Protein AF-0000000069709337 (afdb_homodimer)

Radius of gyration: 21.44 Å; Cα contacts (8 Å, |Δi|>4): 590; chains: 2; bounding box: 54×71×48 Å

Nearest PDB structures (foldseek):
  1z4e-assembly1_B  TM=7.978E-01  e=2.457E-10  Halalkalibacterium halodurans C-125
  1qsm-assembly1_D  TM=8.070E-01  e=4.004E-09  Saccharomyces cerevisiae
  3t90-assembly1_A-2  TM=7.247E-01  e=5.191E-09  Arabidopsis thaliana
  6tdf-assembly1_A  TM=7.220E-01  e=7.429E-08  Aspergillus fumigatus Af293
  2dxq-assembly1_B  TM=7.366E-01  e=1.517E-07  Agrobacterium fabrum str. C58

pLDDT: mean 94.47, std 10.55, range [27.14, 98.88]

Sequence (318 aa):
MTDVHVAAPSIEDVADITSLWVALVEDQREHGAHLLGEENRADGRAVIEQYVHADGLAIAREGEGKLVGFVMFHVERGLYEQDVRRGIVENVFVVPDRRGEGIGSRLLDFAESELADRNAAVVALSVLADNEAAREWYRERGYHPHRLTMERSIDETESMTDVHVAAPSIEDVADITSLWVALVEDQREHGAHLLGEENRADGRAVIEQYVHADGLAIAREGEGKLVGFVMFHVERGLYEQDVRRGIVENVFVVPDRRGEGIGSRLLDFAESELADRNAAVVALSVLADNEAAREWYRERGYHPHRLTMERSIDETES

Structure (mmCIF, N/CA/C/O backbone):
data_AF-0000000069709337-model_v1
#
loop_
_entity.id
_entity.type
_entity.pdbx_description
1 polymer 'Sporulation regulator-like protein'
#
loop_
_atom_site.group_PDB
_atom_site.id
_atom_site.type_symbol
_atom_site.label_atom_id
_atom_site.label_alt_id
_atom_site.label_comp_id
_atom_site.label_asym_id
_atom_site.label_entity_id
_atom_site.label_seq_id
_atom_site.pdbx_PDB_ins_code
_atom_site.Cartn_x
_atom_site.Cartn_y
_atom_site.Cartn_z
_atom_site.occupancy
_atom_site.B_iso_or_equiv
_atom_site.auth_seq_id
_atom_site.auth_comp_id
_atom_site.auth_asym_id
_atom_site.auth_atom_id
_atom_site.pdbx_PDB_model_num
ATOM 1 N N . MET A 1 1 ? -0.656 38.094 5.715 1 55.84 1 MET A N 1
ATOM 2 C CA . MET A 1 1 ? -0.727 36.625 5.797 1 55.84 1 MET A CA 1
ATOM 3 C C . MET A 1 1 ? -0.096 36.125 7.094 1 55.84 1 MET A C 1
ATOM 5 O O . MET A 1 1 ? 1.03 36.5 7.426 1 55.84 1 MET A O 1
ATOM 9 N N . THR A 1 2 ? -1.032 35.656 7.988 1 68.75 2 THR A N 1
ATOM 10 C CA . THR A 1 2 ? -0.503 35.312 9.305 1 68.75 2 THR A CA 1
ATOM 11 C C . THR A 1 2 ? 0.594 34.281 9.203 1 68.75 2 THR A C 1
ATOM 13 O O . THR A 1 2 ? 0.575 33.438 8.297 1 68.75 2 THR A O 1
ATOM 16 N N . ASP A 1 3 ? 1.551 34.469 9.938 1 87.75 3 ASP A N 1
ATOM 17 C CA . ASP A 1 3 ? 2.756 33.656 9.945 1 87.75 3 ASP A CA 1
ATOM 18 C C . ASP A 1 3 ? 2.439 32.219 10.367 1 87.75 3 ASP A C 1
ATOM 20 O O . ASP A 1 3 ? 1.749 31.984 11.359 1 87.75 3 ASP A O 1
ATOM 24 N N . VAL A 1 4 ? 2.512 31.25 9.516 1 94.75 4 VAL A N 1
ATOM 25 C CA . VAL A 1 4 ? 2.307 29.828 9.812 1 94.75 4 VAL A CA 1
ATOM 26 C C . VAL A 1 4 ? 3.641 29.172 10.164 1 94.75 4 VAL A C 1
ATOM 28 O O . VAL A 1 4 ? 4.633 29.359 9.461 1 94.75 4 VAL A O 1
ATOM 31 N N . HIS A 1 5 ? 3.689 28.484 11.336 1 95.62 5 HIS A N 1
ATOM 32 C CA . HIS A 1 5 ? 4.883 27.781 11.789 1 95.62 5 HIS A CA 1
ATOM 33 C C . HIS A 1 5 ? 4.668 26.281 11.797 1 95.62 5 HIS A C 1
ATOM 35 O O . HIS A 1 5 ? 3.596 25.797 12.18 1 95.62 5 HIS A O 1
ATOM 41 N N . VAL A 1 6 ? 5.695 25.516 11.398 1 97.81 6 VAL A N 1
ATOM 42 C CA . VAL A 1 6 ? 5.652 24.062 11.414 1 97.81 6 VAL A CA 1
ATOM 43 C C . VAL A 1 6 ? 6.527 23.531 12.547 1 97.81 6 VAL A C 1
ATOM 45 O O . VAL A 1 6 ? 7.672 23.953 12.703 1 97.81 6 VAL A O 1
ATOM 48 N N . ALA A 1 7 ? 5.961 22.625 13.328 1 97.5 7 ALA A N 1
ATOM 49 C CA . ALA A 1 7 ? 6.695 22.078 14.461 1 97.5 7 ALA A CA 1
ATOM 50 C C . ALA A 1 7 ? 6.105 20.734 14.891 1 97.5 7 ALA A C 1
ATOM 52 O O . ALA A 1 7 ? 5.043 20.328 14.414 1 97.5 7 ALA A O 1
ATOM 53 N N . ALA A 1 8 ? 6.828 20.062 15.773 1 97.94 8 ALA A N 1
ATOM 54 C CA . ALA A 1 8 ? 6.273 18.875 16.422 1 97.94 8 ALA A CA 1
ATOM 55 C C . ALA A 1 8 ? 5.082 19.234 17.297 1 97.94 8 ALA A C 1
ATOM 57 O O . ALA A 1 8 ? 5.082 20.281 17.969 1 97.94 8 ALA A O 1
ATOM 58 N N . PRO A 1 9 ? 4.113 18.375 17.312 1 97.88 9 PRO A N 1
ATOM 59 C CA . PRO A 1 9 ? 2.943 18.625 18.156 1 97.88 9 PRO A CA 1
ATOM 60 C C . PRO A 1 9 ? 3.178 18.266 19.625 1 97.88 9 PRO A C 1
ATOM 62 O O . PRO A 1 9 ? 4.184 17.625 19.953 1 97.88 9 PRO A O 1
ATOM 65 N N . SER A 1 10 ? 2.281 18.734 20.5 1 95 10 SER A N 1
ATOM 66 C CA . SER A 1 10 ? 2.154 18.234 21.859 1 95 10 SER A CA 1
ATOM 67 C C . SER A 1 10 ? 0.906 17.359 22.016 1 95 10 SER A C 1
ATOM 69 O O . SER A 1 10 ? 0.09 17.281 21.094 1 95 10 SER A O 1
ATOM 71 N N . ILE A 1 11 ? 0.816 16.719 23.156 1 96 11 ILE A N 1
ATOM 72 C CA . ILE A 1 11 ? -0.321 15.852 23.406 1 96 11 ILE A CA 1
ATOM 73 C C . ILE A 1 11 ? -1.613 16.656 23.406 1 96 11 ILE A C 1
ATOM 75 O O . ILE A 1 11 ? -2.676 16.156 23.047 1 96 11 ILE A O 1
ATOM 79 N N . GLU A 1 12 ? -1.521 17.906 23.672 1 95.81 12 GLU A N 1
ATOM 80 C CA . GLU A 1 12 ? -2.691 18.781 23.719 1 95.81 12 GLU A CA 1
ATOM 81 C C . GLU A 1 12 ? -3.223 19.062 22.312 1 95.81 12 GLU A C 1
ATOM 83 O O . GLU A 1 12 ? -4.359 19.5 22.156 1 95.81 12 GLU A O 1
ATOM 88 N N . ASP A 1 13 ? -2.426 18.766 21.328 1 97.56 13 ASP A N 1
ATOM 89 C CA . ASP A 1 13 ? -2.803 19.031 19.938 1 97.56 13 ASP A CA 1
ATOM 90 C C . ASP A 1 13 ? -3.605 17.875 19.344 1 97.56 13 ASP A C 1
ATOM 92 O O . ASP A 1 13 ? -4.184 18 18.266 1 97.56 13 ASP A O 1
ATOM 96 N N . VAL A 1 14 ? -3.74 16.797 20.047 1 98.44 14 VAL A N 1
ATOM 97 C CA . VAL A 1 14 ? -4.227 15.539 19.484 1 98.44 14 VAL A CA 1
ATOM 98 C C . VAL A 1 14 ? -5.668 15.711 19.016 1 98.44 14 VAL A C 1
ATOM 100 O O . VAL A 1 14 ? -6.027 15.266 17.922 1 98.44 14 VAL A O 1
ATOM 103 N N . ALA A 1 15 ? -6.434 16.344 19.781 1 97.94 15 ALA A N 1
ATOM 104 C CA . ALA A 1 15 ? -7.84 16.516 19.406 1 97.94 15 ALA A CA 1
ATOM 105 C C . ALA A 1 15 ? -7.984 17.312 18.125 1 97.94 15 ALA A C 1
ATOM 107 O O . ALA A 1 15 ? -8.773 16.953 17.25 1 97.94 15 ALA A O 1
ATOM 108 N N . ASP A 1 16 ? -7.273 18.359 17.984 1 98 16 ASP A N 1
ATOM 109 C CA . ASP A 1 16 ? -7.336 19.203 16.797 1 98 16 ASP A CA 1
ATOM 110 C C . ASP A 1 16 ? -6.777 18.484 15.578 1 98 16 ASP A C 1
ATOM 112 O O . ASP A 1 16 ? -7.316 18.609 14.477 1 98 16 ASP A O 1
ATOM 116 N N . ILE A 1 17 ? -5.715 17.75 15.781 1 98.69 17 ILE A N 1
ATOM 117 C CA . ILE A 1 17 ? -5.148 16.969 14.688 1 98.69 17 ILE A CA 1
ATOM 118 C C . ILE A 1 17 ? -6.16 15.922 14.219 1 98.69 17 ILE A C 1
ATOM 120 O O . ILE A 1 17 ? -6.324 15.703 13.016 1 98.69 17 ILE A O 1
ATOM 124 N N . THR A 1 18 ? -6.824 15.305 15.164 1 98.75 18 THR A N 1
ATOM 125 C CA . THR A 1 18 ? -7.836 14.305 14.836 1 98.75 18 THR A CA 1
ATOM 126 C C . THR A 1 18 ? -8.938 14.914 13.969 1 98.75 18 THR A C 1
ATOM 128 O O . THR A 1 18 ? -9.391 14.297 13.008 1 98.75 18 THR A O 1
ATOM 131 N N . SER A 1 19 ? -9.336 16.094 14.328 1 98.5 19 SER A N 1
ATOM 132 C CA . SER A 1 19 ? -10.352 16.781 13.531 1 98.5 19 SER A CA 1
ATOM 133 C C . SER A 1 19 ? -9.859 17.031 12.109 1 98.5 19 SER A C 1
ATOM 135 O O . SER A 1 19 ? -10.609 16.875 11.148 1 98.5 19 SER A O 1
ATOM 137 N N . LEU A 1 20 ? -8.625 17.422 11.945 1 98.56 20 LEU A N 1
ATOM 138 C CA . LEU A 1 20 ? -8.055 17.625 10.617 1 98.56 20 LEU A CA 1
ATOM 139 C C . LEU A 1 20 ? -7.957 16.297 9.867 1 98.56 20 LEU A C 1
ATOM 141 O O . LEU A 1 20 ? -8.141 16.234 8.648 1 98.56 20 LEU A O 1
ATOM 145 N N . TRP A 1 21 ? -7.668 15.211 10.609 1 98.62 21 TRP A N 1
ATOM 146 C CA . TRP A 1 21 ? -7.586 13.891 10.008 1 98.62 21 TRP A CA 1
ATOM 147 C C . TRP A 1 21 ? -8.938 13.461 9.445 1 98.62 21 TRP A C 1
ATOM 149 O O . TRP A 1 21 ? -9.016 12.945 8.328 1 98.62 21 TRP A O 1
ATOM 159 N N . VAL A 1 22 ? -9.953 13.734 10.164 1 98.5 22 VAL A N 1
ATOM 160 C CA . VAL A 1 22 ? -11.297 13.414 9.688 1 98.5 22 VAL A CA 1
ATOM 161 C C . VAL A 1 22 ? -11.586 14.203 8.406 1 98.5 22 VAL A C 1
ATOM 163 O O . VAL A 1 22 ? -12.125 13.648 7.445 1 98.5 22 VAL A O 1
ATOM 166 N N . ALA A 1 23 ? -11.211 15.461 8.43 1 97.88 23 ALA A N 1
ATOM 167 C CA . ALA A 1 23 ? -11.398 16.297 7.242 1 97.88 23 ALA A CA 1
ATOM 168 C C . ALA A 1 23 ? -10.609 15.75 6.059 1 97.88 23 ALA A C 1
ATOM 170 O O . ALA A 1 23 ? -11.102 15.758 4.926 1 97.88 23 ALA A O 1
ATOM 171 N N . LEU A 1 24 ? -9.414 15.297 6.34 1 97.81 24 LEU A N 1
ATOM 172 C CA . LEU A 1 24 ? -8.586 14.688 5.309 1 97.81 24 LEU A CA 1
ATOM 173 C C . LEU A 1 24 ? -9.281 13.469 4.711 1 97.81 24 LEU A C 1
ATOM 175 O O . LEU A 1 24 ? -9.336 13.312 3.488 1 97.81 24 LEU A O 1
ATOM 179 N N . VAL A 1 25 ? -9.75 12.586 5.543 1 97.5 25 VAL A N 1
ATOM 180 C CA . VAL A 1 25 ? -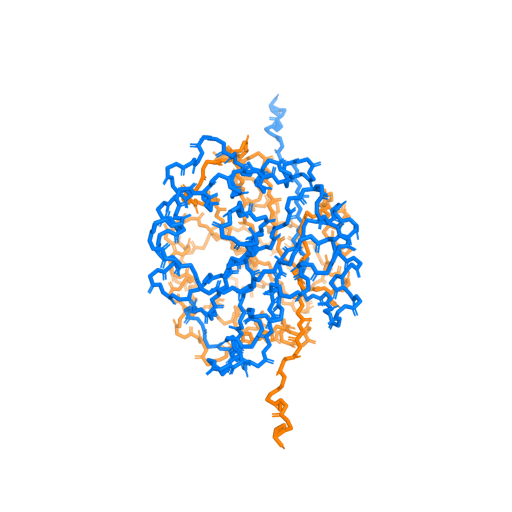10.398 11.352 5.109 1 97.5 25 VAL A CA 1
ATOM 181 C C . VAL A 1 25 ? -11.617 11.68 4.25 1 97.5 25 VAL A C 1
ATOM 183 O O . VAL A 1 25 ? -11.82 11.062 3.197 1 97.5 25 VAL A O 1
ATOM 186 N N . GLU A 1 26 ? -12.336 12.664 4.664 1 95.44 26 GLU A N 1
ATOM 187 C CA . GLU A 1 26 ? -13.508 13.07 3.898 1 95.44 26 GLU A CA 1
ATOM 188 C C . GLU A 1 26 ? -13.109 13.641 2.537 1 95.44 26 GLU A C 1
ATOM 190 O O . GLU A 1 26 ? -13.766 13.359 1.528 1 95.44 26 GLU A O 1
ATOM 195 N N . ASP A 1 27 ? -12.086 14.414 2.574 1 94.56 27 ASP A N 1
ATOM 196 C CA . ASP A 1 27 ? -11.555 14.938 1.319 1 94.56 27 ASP A CA 1
ATOM 197 C C . ASP A 1 27 ? -11.133 13.805 0.386 1 94.56 27 ASP A C 1
ATOM 199 O O . ASP A 1 27 ? -11.406 13.844 -0.814 1 94.56 27 ASP A O 1
ATOM 203 N N . GLN A 1 28 ? -10.492 12.797 0.905 1 95.5 28 GLN A N 1
ATOM 204 C CA . GLN A 1 28 ? -10 11.672 0.118 1 95.5 28 GLN A CA 1
ATOM 205 C C . GLN A 1 28 ? -11.156 10.836 -0.427 1 95.5 28 GLN A C 1
ATOM 207 O O . GLN A 1 28 ? -11.062 10.266 -1.516 1 95.5 28 GLN A O 1
ATOM 212 N N . ARG A 1 29 ? -12.242 10.766 0.278 1 94.25 29 ARG A N 1
ATOM 213 C CA . ARG A 1 29 ? -13.422 10.039 -0.192 1 94.25 29 ARG A CA 1
ATOM 214 C C . ARG A 1 29 ? -13.961 10.648 -1.479 1 94.25 29 ARG A C 1
ATOM 216 O O . ARG A 1 29 ? -14.469 9.938 -2.348 1 94.25 29 ARG A O 1
ATOM 223 N N . GLU A 1 30 ? -13.797 11.914 -1.52 1 91.56 30 GLU A N 1
ATOM 224 C CA . GLU A 1 30 ? -14.227 12.602 -2.734 1 91.56 30 GLU A CA 1
ATOM 225 C C . GLU A 1 30 ? -13.391 12.172 -3.938 1 91.56 30 GLU A C 1
ATOM 227 O O . GLU A 1 30 ? -13.805 12.359 -5.086 1 91.56 30 GLU A O 1
ATOM 232 N N . HIS A 1 31 ? -12.328 11.594 -3.619 1 91.56 31 HIS A N 1
ATOM 233 C CA . HIS A 1 31 ? -11.438 11.156 -4.684 1 91.56 31 HIS A CA 1
ATOM 234 C C . HIS A 1 31 ? -11.398 9.633 -4.781 1 91.56 31 HIS A C 1
ATOM 236 O O . HIS A 1 31 ? -10.508 9.07 -5.418 1 91.56 31 HIS A O 1
ATOM 242 N N . GLY A 1 32 ? -12.305 8.914 -4.051 1 91.75 32 GLY A N 1
ATOM 243 C CA . GLY A 1 32 ? -12.453 7.492 -4.285 1 91.75 32 GLY A CA 1
ATOM 244 C C . GLY A 1 32 ? -11.938 6.641 -3.141 1 91.75 32 GLY A C 1
ATOM 245 O O . GLY A 1 32 ? -11.906 5.414 -3.238 1 91.75 32 GLY A O 1
ATOM 246 N N . ALA A 1 33 ? -11.414 7.293 -2.064 1 94.38 33 ALA A N 1
ATOM 247 C CA . ALA A 1 33 ? -10.992 6.512 -0.905 1 94.38 33 ALA A CA 1
ATOM 248 C C . ALA A 1 33 ? -12.172 5.793 -0.266 1 94.38 33 ALA A C 1
ATOM 250 O O . ALA A 1 33 ? -13.305 6.289 -0.299 1 94.38 33 ALA A O 1
ATOM 251 N N . HIS A 1 34 ? -11.844 4.672 0.376 1 95.69 34 HIS A N 1
ATOM 252 C CA . HIS A 1 34 ? -12.906 3.85 0.935 1 95.69 34 HIS A CA 1
ATOM 253 C C . HIS A 1 34 ? -13.062 4.09 2.434 1 95.69 34 HIS A C 1
ATOM 255 O O . HIS A 1 34 ? -14.078 3.723 3.023 1 95.69 34 HIS A O 1
ATOM 261 N N . LEU A 1 35 ? -12.055 4.648 3.041 1 95.81 35 LEU A N 1
ATOM 262 C CA . LEU A 1 35 ? -12.062 4.871 4.484 1 95.81 35 LEU A CA 1
ATOM 263 C C . LEU A 1 35 ? -13.148 5.867 4.871 1 95.81 35 LEU A C 1
ATOM 265 O O . LEU A 1 35 ? -13.375 6.855 4.168 1 95.81 35 LEU A O 1
ATOM 269 N N . LEU A 1 36 ? -13.719 5.609 6.074 1 96.56 36 LEU A N 1
ATOM 270 C CA . LEU A 1 36 ? -14.734 6.52 6.594 1 96.56 36 LEU A CA 1
ATOM 271 C C . LEU A 1 36 ? -14.133 7.48 7.613 1 96.56 36 LEU A C 1
ATOM 273 O O . LEU A 1 36 ? -13.258 7.094 8.398 1 96.56 36 LEU A O 1
ATOM 277 N N . GLY A 1 37 ? -14.617 8.719 7.555 1 96.25 37 GLY A N 1
ATOM 278 C CA . GLY A 1 37 ? -14.047 9.758 8.406 1 96.25 37 GLY A CA 1
ATOM 279 C C . GLY A 1 37 ? -14.578 9.719 9.828 1 96.25 37 GLY A C 1
ATOM 280 O O . GLY A 1 37 ? -13.953 9.117 10.703 1 96.25 37 GLY A O 1
ATOM 281 N N . GLU A 1 38 ? -15.781 10.195 10.039 1 97.38 38 GLU A N 1
ATOM 282 C CA . GLU A 1 38 ? -16.328 10.328 11.383 1 97.38 38 GLU A CA 1
ATOM 283 C C . GLU A 1 38 ? -16.516 8.969 12.047 1 97.38 38 GLU A C 1
ATOM 285 O O . GLU A 1 38 ? -16.312 8.844 13.258 1 97.38 38 GLU A O 1
ATOM 290 N N . GLU A 1 39 ? -16.797 7.945 11.305 1 97.81 39 GLU A N 1
ATOM 291 C CA . GLU A 1 39 ? -16.984 6.602 11.844 1 97.81 39 GLU A CA 1
ATOM 292 C C . GLU A 1 39 ? -15.695 6.07 12.461 1 97.81 39 GLU A C 1
ATOM 294 O O . GLU A 1 39 ? -15.727 5.242 13.375 1 97.81 39 GLU A O 1
ATOM 299 N N . ASN A 1 40 ? -14.57 6.641 12 1 98.25 40 ASN A N 1
ATOM 300 C CA . ASN A 1 40 ? -13.266 6.16 12.453 1 98.25 40 ASN A CA 1
ATOM 301 C C . ASN A 1 40 ? -12.586 7.172 13.367 1 98.25 40 ASN A C 1
ATOM 303 O O . ASN A 1 40 ? -11.375 7.109 13.578 1 98.25 40 ASN A O 1
ATOM 307 N N . ARG A 1 41 ? -13.273 8.109 13.859 1 98.38 41 ARG A N 1
ATOM 308 C CA . ARG A 1 41 ? -12.664 9.195 14.617 1 98.38 41 ARG A CA 1
ATOM 309 C C . ARG A 1 41 ? -11.867 8.656 15.805 1 98.38 41 ARG A C 1
ATOM 311 O O . ARG A 1 41 ? -10.742 9.094 16.062 1 98.38 41 ARG A O 1
ATOM 318 N N . ALA A 1 42 ? -12.461 7.711 16.547 1 98.25 42 ALA A N 1
ATOM 319 C CA . ALA A 1 42 ? -11.797 7.176 17.734 1 98.25 42 ALA A CA 1
ATOM 320 C C . ALA A 1 42 ? -10.523 6.43 17.359 1 98.25 42 ALA A C 1
ATOM 322 O O . ALA A 1 42 ? -9.484 6.598 18 1 98.25 42 ALA A O 1
ATOM 323 N N . ASP A 1 43 ? -10.586 5.602 16.359 1 98.06 43 ASP A N 1
ATOM 324 C CA . ASP A 1 43 ? -9.414 4.875 15.883 1 98.06 43 ASP A CA 1
ATOM 325 C C . ASP A 1 43 ? -8.359 5.832 15.336 1 98.06 43 ASP A C 1
ATOM 327 O O . ASP A 1 43 ? -7.164 5.66 15.594 1 98.06 43 ASP A O 1
ATOM 331 N N . GLY A 1 44 ? -8.844 6.82 14.555 1 98.19 44 GLY A N 1
ATOM 332 C CA . GLY A 1 44 ? -7.934 7.852 14.078 1 98.19 44 GLY A CA 1
ATOM 333 C C . GLY A 1 44 ? -7.203 8.57 15.203 1 98.19 44 GLY A C 1
ATOM 334 O O . GLY A 1 44 ? -5.996 8.797 15.117 1 98.19 44 GLY A O 1
ATOM 335 N N . ARG A 1 45 ? -7.93 8.867 16.203 1 98.62 45 ARG A N 1
ATOM 336 C CA . ARG A 1 45 ? -7.332 9.547 17.344 1 98.62 45 ARG A CA 1
ATOM 337 C C . ARG A 1 45 ? -6.242 8.695 17.984 1 98.62 45 ARG A C 1
ATOM 339 O O . ARG A 1 45 ? -5.172 9.195 18.328 1 98.62 45 ARG A O 1
ATOM 346 N N . ALA A 1 46 ? -6.555 7.438 18.156 1 98.31 46 ALA A N 1
ATOM 347 C CA . ALA A 1 46 ? -5.586 6.52 18.766 1 98.31 46 ALA A CA 1
ATOM 348 C C . ALA A 1 46 ? -4.312 6.445 17.922 1 98.31 46 ALA A C 1
ATOM 350 O O . ALA A 1 46 ? -3.205 6.441 18.453 1 98.31 46 ALA A O 1
ATOM 351 N N . VAL A 1 47 ? -4.43 6.406 16.672 1 98.19 47 VAL A N 1
ATOM 352 C CA . VAL A 1 47 ? -3.289 6.344 15.758 1 98.19 47 VAL A CA 1
ATOM 353 C C . VAL A 1 47 ? -2.496 7.648 15.836 1 98.19 47 VAL A C 1
ATOM 355 O O . VAL A 1 47 ? -1.266 7.629 15.914 1 98.19 47 VAL A O 1
ATOM 358 N N . ILE A 1 48 ? -3.203 8.75 15.828 1 98.56 48 ILE A N 1
ATOM 359 C CA . ILE A 1 48 ? -2.564 10.062 15.906 1 98.56 48 ILE A CA 1
ATOM 360 C C . ILE A 1 48 ? -1.765 10.172 17.203 1 98.56 48 ILE A C 1
ATOM 362 O O . ILE A 1 48 ? -0.626 10.648 17.203 1 98.56 48 ILE A O 1
ATOM 366 N N . GLU A 1 49 ? -2.318 9.711 18.281 1 98.56 49 GLU A N 1
ATOM 367 C CA . GLU A 1 49 ? -1.606 9.703 19.547 1 98.56 49 GLU A CA 1
ATOM 368 C C . GLU A 1 49 ? -0.31 8.898 19.453 1 98.56 49 GLU A C 1
ATOM 370 O O . GLU A 1 49 ? 0.729 9.328 19.969 1 98.56 49 GLU A O 1
ATOM 375 N N . GLN A 1 50 ? -0.375 7.793 18.859 1 98.06 50 GLN A N 1
ATOM 376 C CA . GLN A 1 50 ? 0.811 6.965 18.688 1 98.06 50 GLN A CA 1
ATOM 377 C C . GLN A 1 50 ? 1.876 7.688 17.875 1 98.06 50 GLN A C 1
ATOM 379 O O . GLN A 1 50 ? 3.064 7.625 18.188 1 98.06 50 GLN A O 1
ATOM 384 N N . TYR A 1 51 ? 1.438 8.352 16.875 1 98.44 51 TYR A N 1
ATOM 385 C CA . TYR A 1 51 ? 2.377 9.078 16.016 1 98.44 51 TYR A CA 1
ATOM 386 C C . TYR A 1 51 ? 3.021 10.227 16.781 1 98.44 51 TYR A C 1
ATOM 388 O O . TYR A 1 51 ? 4.211 10.508 16.609 1 98.44 51 TYR A O 1
ATOM 396 N N . VAL A 1 52 ? 2.221 10.945 17.547 1 98.31 52 VAL A N 1
ATOM 397 C CA . VAL A 1 52 ? 2.758 12.023 18.359 1 98.31 52 VAL A CA 1
ATOM 398 C C . VAL A 1 52 ? 3.824 11.477 19.312 1 98.31 52 VAL A C 1
ATOM 400 O O . VAL A 1 52 ? 4.914 12.039 19.422 1 98.31 52 VAL A O 1
ATOM 403 N N . HIS A 1 53 ? 3.553 10.344 19.891 1 97.5 53 HIS A N 1
ATOM 404 C CA . HIS A 1 53 ? 4.48 9.727 20.828 1 97.5 53 HIS A CA 1
ATOM 405 C C . HIS A 1 53 ? 5.742 9.242 20.125 1 97.5 53 HIS A C 1
ATOM 407 O O . HIS A 1 53 ? 6.832 9.281 20.703 1 97.5 53 HIS A O 1
ATOM 413 N N . ALA A 1 54 ? 5.605 8.914 18.922 1 97.44 54 ALA A N 1
ATOM 414 C CA . ALA A 1 54 ? 6.715 8.328 18.172 1 97.44 54 ALA A CA 1
ATOM 415 C C . ALA A 1 54 ? 7.488 9.414 17.422 1 97.44 54 ALA A C 1
ATOM 417 O O . ALA A 1 54 ? 8.352 9.102 16.594 1 97.44 54 ALA A O 1
ATOM 418 N N . ASP A 1 55 ? 7.125 10.656 17.594 1 97.81 55 ASP A N 1
ATOM 419 C CA . ASP A 1 55 ? 7.738 11.773 16.891 1 97.81 55 ASP A CA 1
ATOM 420 C C . ASP A 1 55 ? 7.574 11.617 15.375 1 97.81 55 ASP A C 1
ATOM 422 O O . ASP A 1 55 ? 8.508 11.875 14.617 1 97.81 55 ASP A O 1
ATOM 426 N N . GLY A 1 56 ? 6.438 11.164 14.953 1 98.69 56 GLY A N 1
ATOM 427 C CA . GLY A 1 56 ? 6.148 10.898 13.555 1 98.69 56 GLY A CA 1
ATOM 428 C C . GLY A 1 56 ? 5.129 11.859 12.961 1 98.69 56 GLY A C 1
ATOM 429 O O . GLY A 1 56 ? 4.434 11.516 12 1 98.69 56 GLY A O 1
ATOM 430 N N . LEU A 1 57 ? 5 13.008 13.594 1 98.81 57 LEU A N 1
ATOM 431 C CA . LEU A 1 57 ? 3.994 13.977 13.164 1 98.81 57 LEU A CA 1
ATOM 432 C C . LEU A 1 57 ? 4.516 15.398 13.305 1 98.81 57 LEU A C 1
ATOM 434 O O . LEU A 1 57 ? 5.301 15.695 14.211 1 98.81 57 LEU A O 1
ATOM 438 N N . ALA A 1 58 ? 4.102 16.25 12.367 1 98.75 58 ALA A N 1
ATOM 439 C CA . ALA A 1 58 ? 4.301 17.688 12.492 1 98.75 58 ALA A CA 1
ATOM 440 C C . ALA A 1 58 ? 3.006 18.453 12.203 1 98.75 58 ALA A C 1
ATOM 442 O O . ALA A 1 58 ? 2.127 17.938 11.5 1 98.75 58 ALA A O 1
ATOM 443 N N . ILE A 1 59 ? 2.943 19.641 12.781 1 98.69 59 ILE A N 1
ATOM 444 C CA . ILE A 1 59 ? 1.746 20.453 12.617 1 98.69 59 ILE A CA 1
ATOM 445 C C . ILE A 1 59 ? 2.133 21.844 12.094 1 98.69 59 ILE A C 1
ATOM 447 O O . ILE A 1 59 ? 3.244 22.312 12.336 1 98.69 59 ILE A O 1
ATOM 451 N N . ALA A 1 60 ? 1.241 22.406 11.328 1 98.5 60 ALA A N 1
ATOM 452 C CA . ALA A 1 60 ? 1.285 23.812 10.938 1 98.5 60 ALA A CA 1
ATOM 453 C C . ALA A 1 60 ? 0.249 24.625 11.703 1 98.5 60 ALA A C 1
ATOM 455 O O . ALA A 1 60 ? -0.941 24.312 11.688 1 98.5 60 ALA A O 1
ATOM 456 N N . ARG A 1 61 ? 0.712 25.625 12.344 1 97.19 61 ARG A N 1
ATOM 457 C CA . ARG A 1 61 ? -0.152 26.422 13.195 1 97.19 61 ARG A CA 1
ATOM 458 C C . ARG A 1 61 ? -0.039 27.906 12.844 1 97.19 61 ARG A C 1
ATOM 460 O O . ARG A 1 61 ? 1.06 28.406 12.602 1 97.19 61 ARG A O 1
ATOM 467 N N . GLU A 1 62 ? -1.221 28.547 12.75 1 93.56 62 GLU A N 1
ATOM 468 C CA . GLU A 1 62 ? -1.257 30 12.578 1 93.56 62 GLU A CA 1
ATOM 469 C C . GLU A 1 62 ? -1.036 30.719 13.906 1 93.56 62 GLU A C 1
ATOM 471 O O . GLU A 1 62 ? -1.91 30.703 14.773 1 93.56 62 GLU A O 1
ATOM 476 N N . GLY A 1 63 ? 0.049 31.469 13.945 1 84.06 63 GLY A N 1
ATOM 477 C CA . GLY A 1 63 ? 0.367 32.062 15.227 1 84.06 63 GLY A CA 1
ATOM 478 C C . GLY A 1 63 ? 0.271 31.109 16.391 1 84.06 63 GLY A C 1
ATOM 479 O O . GLY A 1 63 ? 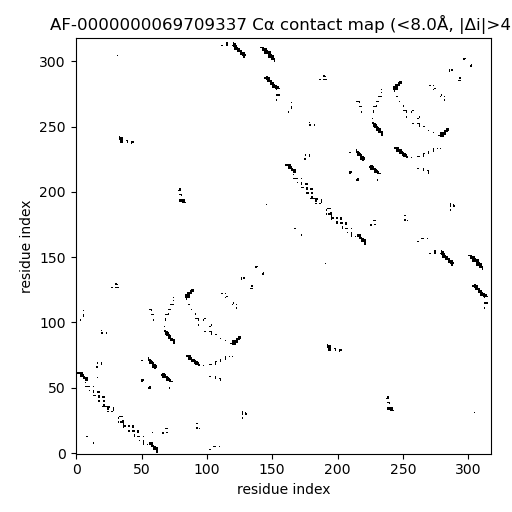0.883 30.031 16.359 1 84.06 63 GLY A O 1
ATOM 480 N N . GLU A 1 64 ? -0.356 31.453 17.453 1 75.88 64 GLU A N 1
ATOM 481 C CA . GLU A 1 64 ? -0.572 30.578 18.609 1 75.88 64 GLU A CA 1
ATOM 482 C C . GLU A 1 64 ? -1.947 29.922 18.547 1 75.88 64 GLU A C 1
ATOM 484 O O . GLU A 1 64 ? -2.396 29.312 19.516 1 75.88 64 GLU A O 1
ATOM 489 N N . GLY A 1 65 ? -2.426 30.062 17.375 1 83.69 65 GLY A N 1
ATOM 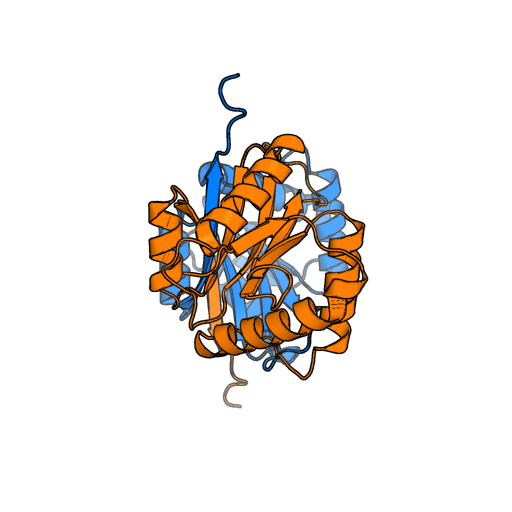490 C CA . GLY A 1 65 ? -3.844 29.734 17.328 1 83.69 65 GLY A CA 1
ATOM 491 C C . GLY A 1 65 ? -4.137 28.406 16.672 1 83.69 65 GLY A C 1
ATOM 492 O O . GLY A 1 65 ? -3.621 27.375 17.094 1 83.69 65 GLY A O 1
ATOM 493 N N . LYS A 1 66 ? -4.848 28.5 15.516 1 91.81 66 LYS A N 1
ATOM 494 C CA . LYS A 1 66 ? -5.566 27.422 14.852 1 91.81 66 LYS A CA 1
ATOM 495 C C . LYS A 1 66 ? -4.613 26.531 14.055 1 91.81 66 LYS A C 1
ATOM 497 O O . LYS A 1 66 ? -3.705 27.031 13.391 1 91.81 66 LYS A O 1
ATOM 502 N N . LEU A 1 67 ? -4.746 25.203 14.188 1 97.19 67 LEU A N 1
ATOM 503 C CA . LEU A 1 67 ? -4.035 24.266 13.32 1 97.19 67 LEU A CA 1
ATOM 504 C C . LEU A 1 67 ? -4.574 24.344 11.898 1 97.19 67 LEU A C 1
ATOM 506 O O . LEU A 1 67 ? -5.789 24.312 11.688 1 97.19 67 LEU A O 1
ATOM 510 N N . VAL A 1 68 ? -3.637 24.422 10.961 1 97.81 68 VAL A N 1
ATOM 511 C CA . VAL A 1 68 ? -4.098 24.562 9.586 1 97.81 68 VAL A CA 1
ATOM 512 C C . VAL A 1 68 ? -3.543 23.422 8.734 1 97.81 68 VAL A C 1
ATOM 514 O O . VAL A 1 68 ? -3.811 23.344 7.535 1 97.81 68 VAL A O 1
ATOM 517 N N . GLY A 1 69 ? -2.795 22.531 9.312 1 98.56 69 GLY A N 1
ATOM 518 C CA . GLY A 1 69 ? -2.281 21.391 8.57 1 98.56 69 GLY A CA 1
ATOM 519 C C . GLY A 1 69 ? -1.456 20.438 9.422 1 98.56 69 GLY A C 1
ATOM 520 O O . GLY A 1 69 ? -1.149 20.75 10.578 1 98.56 69 GLY A O 1
ATOM 521 N N . PHE A 1 70 ? -1.192 19.297 8.867 1 98.88 70 PHE A N 1
ATOM 522 C CA . PHE A 1 70 ? -0.34 18.328 9.531 1 98.88 70 PHE A CA 1
ATOM 523 C C . PHE A 1 70 ? 0.271 17.359 8.523 1 98.88 70 PHE A C 1
ATOM 525 O O . PHE A 1 70 ? -0.142 17.312 7.367 1 98.88 70 PHE A O 1
ATOM 532 N N . VAL A 1 71 ? 1.286 16.641 8.977 1 98.88 71 VAL A N 1
ATOM 533 C CA . VAL A 1 71 ? 1.9 15.555 8.211 1 98.88 71 VAL A CA 1
ATOM 534 C C . VAL A 1 71 ? 2.26 14.398 9.141 1 98.88 71 VAL A C 1
ATOM 536 O O . VAL A 1 71 ? 2.721 14.617 10.266 1 98.88 71 VAL A O 1
ATOM 539 N N . MET A 1 72 ? 1.974 13.242 8.727 1 98.88 72 MET A N 1
ATOM 540 C CA . MET A 1 72 ? 2.348 12.016 9.422 1 98.88 72 MET A CA 1
ATOM 541 C C . MET A 1 72 ? 3.387 11.227 8.633 1 98.88 72 MET A C 1
ATOM 543 O O . MET A 1 72 ? 3.277 11.102 7.41 1 98.88 72 MET A O 1
ATOM 547 N N . PHE A 1 73 ? 4.359 10.695 9.328 1 98.81 73 PHE A N 1
ATOM 548 C CA . PHE A 1 73 ? 5.449 10 8.648 1 98.81 73 PHE A CA 1
ATOM 549 C C . PHE A 1 73 ? 6.121 9 9.586 1 98.81 73 PHE A C 1
ATOM 551 O O . PHE A 1 73 ? 6.023 9.125 10.812 1 98.81 73 PHE A O 1
ATOM 558 N N . HIS A 1 74 ? 6.727 8.039 9.008 1 98.56 74 HIS A N 1
ATOM 559 C CA . HIS A 1 74 ? 7.488 7.039 9.758 1 98.56 74 HIS A CA 1
ATOM 560 C C . HIS A 1 74 ? 8.516 6.348 8.859 1 98.56 74 HIS A C 1
ATOM 562 O O . HIS A 1 74 ? 8.445 6.453 7.637 1 98.56 74 HIS A O 1
ATOM 568 N N . VAL A 1 75 ? 9.469 5.723 9.484 1 97.88 75 VAL A N 1
ATOM 569 C CA . VAL A 1 75 ? 10.367 4.84 8.742 1 97.88 75 VAL A CA 1
ATOM 570 C C . VAL A 1 75 ? 9.695 3.482 8.539 1 97.88 75 VAL A C 1
ATOM 572 O O . VAL A 1 75 ? 9.141 2.908 9.477 1 97.88 75 VAL A O 1
ATOM 575 N N . GLU A 1 76 ? 9.75 3.029 7.336 1 97 76 GLU A N 1
ATOM 576 C CA . GLU A 1 76 ? 9.141 1.742 7.02 1 97 76 GLU A CA 1
ATOM 577 C C . GLU A 1 76 ? 9.812 0.608 7.785 1 97 76 GLU A C 1
ATOM 579 O O . GLU A 1 76 ? 11.047 0.515 7.805 1 97 76 GLU A O 1
ATOM 584 N N . ARG A 1 77 ? 8.922 -0.038 8.5 1 89.94 77 ARG A N 1
ATOM 585 C CA . ARG A 1 77 ? 9.352 -1.246 9.195 1 89.94 77 ARG A CA 1
ATOM 586 C C . ARG A 1 77 ? 8.602 -2.471 8.688 1 89.94 77 ARG A C 1
ATOM 588 O O . ARG A 1 77 ? 7.406 -2.391 8.391 1 89.94 77 ARG A O 1
ATOM 595 N N . GLY A 1 78 ? 9.336 -3.402 8.133 1 84.81 78 GLY A N 1
ATOM 596 C CA . GLY A 1 78 ? 8.648 -4.566 7.594 1 84.81 78 GLY A CA 1
ATOM 597 C C . GLY A 1 78 ? 9.344 -5.875 7.93 1 84.81 78 GLY A C 1
ATOM 598 O O . GLY A 1 78 ? 10.406 -5.879 8.547 1 84.81 78 GLY A O 1
ATOM 599 N N . LEU A 1 79 ? 8.656 -6.945 7.504 1 88.88 79 LEU A N 1
ATOM 600 C CA . LEU A 1 79 ? 9.109 -8.312 7.734 1 88.88 79 LEU A CA 1
ATOM 601 C C . LEU A 1 79 ? 10.297 -8.648 6.844 1 88.88 79 LEU A C 1
ATOM 603 O O . LEU A 1 79 ? 11.156 -9.445 7.227 1 88.88 79 LEU A O 1
ATOM 607 N N . TYR A 1 80 ? 10.391 -8 5.699 1 95.5 80 TYR A N 1
ATOM 608 C CA . TYR A 1 80 ? 11.352 -8.375 4.668 1 95.5 80 TYR A CA 1
ATOM 609 C C . TYR A 1 80 ? 12.531 -7.41 4.641 1 95.5 80 TYR A C 1
ATOM 611 O O . TYR A 1 80 ? 12.352 -6.207 4.848 1 95.5 80 TYR A O 1
ATOM 619 N N . GLU A 1 81 ? 13.68 -7.98 4.316 1 95.56 81 GLU A N 1
ATOM 620 C CA . GLU A 1 81 ? 14.844 -7.145 4.027 1 95.56 81 GLU A CA 1
ATOM 621 C C . GLU A 1 81 ? 14.672 -6.41 2.699 1 95.56 81 GLU A C 1
ATOM 623 O O . GLU A 1 81 ? 14.188 -6.98 1.724 1 95.56 81 GLU A O 1
ATOM 628 N N . GLN A 1 82 ? 15.102 -5.176 2.707 1 96.38 82 GLN A N 1
ATOM 629 C CA . GLN A 1 82 ? 15.086 -4.316 1.527 1 96.38 82 GLN A CA 1
ATOM 630 C C . GLN A 1 82 ? 16.484 -3.781 1.222 1 96.38 82 GLN A C 1
ATOM 632 O O . GLN A 1 82 ? 17.375 -3.828 2.074 1 96.38 82 GLN A O 1
ATOM 637 N N . ASP A 1 83 ? 16.641 -3.299 -0.013 1 95.75 83 ASP A N 1
ATOM 638 C CA . ASP A 1 83 ? 17.969 -2.801 -0.394 1 95.75 83 ASP A CA 1
ATOM 639 C C . ASP A 1 83 ? 18.109 -1.324 -0.032 1 95.75 83 ASP A C 1
ATOM 641 O O . ASP A 1 83 ? 19.203 -0.758 -0.164 1 95.75 83 ASP A O 1
ATOM 645 N N . VAL A 1 84 ? 17.062 -0.685 0.421 1 95.56 84 VAL A N 1
ATOM 646 C CA . VAL A 1 84 ? 17.109 0.711 0.841 1 95.56 84 VAL A CA 1
ATOM 647 C C . VAL A 1 84 ? 16.203 0.927 2.051 1 95.56 84 VAL A C 1
ATOM 649 O O . VAL A 1 84 ? 15.195 0.244 2.201 1 95.56 84 VAL A O 1
ATOM 652 N N . ARG A 1 85 ? 16.641 1.842 2.93 1 96.5 85 ARG A N 1
ATOM 653 C CA . ARG A 1 85 ? 15.773 2.268 4.027 1 96.5 85 ARG A CA 1
ATOM 654 C C . ARG A 1 85 ? 14.781 3.328 3.562 1 96.5 85 ARG A C 1
ATOM 656 O O . ARG A 1 85 ? 15.18 4.41 3.129 1 96.5 85 ARG A O 1
ATOM 663 N N . ARG A 1 86 ? 13.523 3.002 3.742 1 97.31 86 ARG A N 1
ATOM 664 C CA . ARG A 1 86 ? 12.477 3.871 3.205 1 97.31 86 ARG A CA 1
ATOM 665 C C . ARG A 1 86 ? 11.758 4.617 4.324 1 97.31 86 ARG A C 1
ATOM 667 O O . ARG A 1 86 ? 11.469 4.039 5.375 1 97.31 86 ARG A O 1
ATOM 674 N N . GLY A 1 87 ? 11.555 5.879 4.102 1 98.44 87 GLY A N 1
ATOM 675 C CA . GLY A 1 87 ? 10.578 6.645 4.859 1 98.44 87 GLY A CA 1
ATOM 676 C C . GLY A 1 87 ? 9.227 6.73 4.18 1 98.44 87 GLY A C 1
ATOM 677 O O . GLY A 1 87 ? 9.148 6.797 2.951 1 98.44 87 GLY A O 1
ATOM 678 N N . ILE A 1 88 ? 8.211 6.746 4.984 1 98.69 88 ILE A N 1
ATOM 679 C CA . ILE A 1 88 ? 6.844 6.809 4.473 1 98.69 88 ILE A CA 1
ATOM 680 C C . ILE A 1 88 ? 6.16 8.07 4.98 1 98.69 88 ILE A C 1
ATOM 682 O O . ILE A 1 88 ? 6.164 8.352 6.184 1 98.69 88 ILE A O 1
ATOM 686 N N . VAL A 1 89 ? 5.691 8.852 4.059 1 98.69 89 VAL A N 1
ATOM 687 C CA . VAL A 1 89 ? 4.758 9.922 4.387 1 98.69 89 VAL A CA 1
ATOM 688 C C . VAL A 1 89 ? 3.326 9.445 4.152 1 98.69 89 VAL A C 1
ATOM 690 O O . VAL A 1 89 ? 2.943 9.141 3.02 1 98.69 89 VAL A O 1
ATOM 693 N N . GLU A 1 90 ? 2.518 9.383 5.156 1 97 90 GLU A N 1
ATOM 694 C CA . GLU A 1 90 ? 1.187 8.781 5.109 1 97 90 GLU A CA 1
ATOM 695 C C . GLU A 1 90 ? 0.125 9.828 4.762 1 97 90 GLU A C 1
ATOM 697 O O . GLU A 1 90 ? -0.805 9.539 4.004 1 97 90 GLU A O 1
ATOM 702 N N . ASN A 1 91 ? 0.165 10.898 5.398 1 96.5 91 ASN A N 1
ATOM 703 C CA . ASN A 1 91 ? -0.812 11.969 5.258 1 96.5 91 ASN A CA 1
ATOM 704 C C . ASN A 1 91 ? -0.143 13.344 5.25 1 96.5 91 ASN A C 1
ATOM 706 O O . ASN A 1 91 ? 0.788 13.586 6.02 1 96.5 91 ASN A O 1
ATOM 710 N N . VAL A 1 92 ? -0.553 14.117 4.348 1 97.81 92 VAL A N 1
ATOM 711 C CA . VAL A 1 92 ? -0.286 15.555 4.316 1 97.81 92 VAL A CA 1
ATOM 712 C C . VAL A 1 92 ? -1.588 16.312 4.082 1 97.81 92 VAL A C 1
ATOM 714 O O . VAL A 1 92 ? -2.283 16.078 3.092 1 97.81 92 VAL A O 1
ATOM 717 N N . PHE A 1 93 ? -1.872 17.188 5.004 1 98.25 93 PHE A N 1
ATOM 718 C CA . PHE A 1 93 ? -3.145 17.891 4.883 1 98.25 93 PHE A CA 1
ATOM 719 C C . PHE A 1 93 ? -2.994 19.359 5.258 1 98.25 93 PHE A C 1
ATOM 721 O O . PHE A 1 93 ? -2.322 19.688 6.242 1 98.25 93 PHE A O 1
ATOM 728 N N . VAL A 1 94 ? -3.512 20.172 4.426 1 98 94 VAL A N 1
ATOM 729 C CA . VAL A 1 94 ? -3.689 21.609 4.672 1 98 94 VAL A CA 1
ATOM 730 C C . VAL A 1 94 ? -5.152 21.984 4.461 1 98 94 VAL A C 1
ATOM 732 O O . VAL A 1 94 ? -5.777 21.562 3.482 1 98 94 VAL A O 1
ATOM 735 N N . VAL A 1 95 ? -5.684 22.75 5.387 1 97.19 95 VAL A N 1
ATOM 736 C CA . VAL A 1 95 ? -7.07 23.172 5.238 1 97.19 95 VAL A CA 1
ATOM 737 C C . VAL A 1 95 ? -7.246 23.891 3.9 1 97.19 95 VAL A C 1
ATOM 739 O O . VAL A 1 95 ? -6.363 24.625 3.461 1 97.19 95 VAL A O 1
ATOM 742 N N . PRO A 1 96 ? -8.383 23.703 3.293 1 95.88 96 PRO A N 1
ATOM 743 C CA . PRO A 1 96 ? -8.594 24.172 1.923 1 95.88 96 PRO A CA 1
ATOM 744 C C . PRO A 1 96 ? -8.344 25.672 1.771 1 95.88 96 PRO A C 1
ATOM 746 O O . PRO A 1 96 ? -7.723 26.094 0.797 1 95.88 96 PRO A O 1
ATOM 749 N N . ASP A 1 97 ? -8.719 26.438 2.711 1 93.75 97 ASP A N 1
ATOM 750 C CA . ASP A 1 97 ? -8.656 27.891 2.582 1 93.75 97 ASP A CA 1
ATOM 751 C C . ASP A 1 97 ? -7.223 28.391 2.725 1 93.75 97 ASP A C 1
ATOM 753 O O . ASP A 1 97 ? -6.945 29.578 2.492 1 93.75 97 ASP A O 1
ATOM 757 N N . ARG A 1 98 ? -6.312 27.5 3.037 1 95.38 98 ARG A N 1
ATOM 758 C CA . ARG A 1 98 ? -4.93 27.922 3.234 1 95.38 98 ARG A CA 1
ATOM 759 C C . ARG A 1 98 ? -4 27.234 2.244 1 95.38 98 ARG A C 1
ATOM 761 O O . ARG A 1 98 ? -2.777 27.312 2.373 1 95.38 98 ARG A O 1
ATOM 768 N N . ARG A 1 99 ? -4.543 26.531 1.308 1 94.75 99 ARG A N 1
ATOM 769 C CA . ARG A 1 99 ? -3.746 25.859 0.285 1 94.75 99 ARG A CA 1
ATOM 770 C C . ARG A 1 99 ? -3.17 26.875 -0.705 1 94.75 99 ARG A C 1
ATOM 772 O O . ARG A 1 99 ? -3.713 27.969 -0.873 1 94.75 99 ARG A O 1
ATOM 779 N N . GLY A 1 100 ? -2.074 26.516 -1.28 1 93.69 100 GLY A N 1
ATOM 780 C CA . GLY A 1 100 ? -1.416 27.406 -2.229 1 93.69 100 GLY A CA 1
ATOM 781 C C . GLY A 1 100 ? -0.501 28.406 -1.564 1 93.69 100 GLY A C 1
ATOM 782 O O . GLY A 1 100 ? 0.055 29.281 -2.232 1 93.69 100 GLY A O 1
ATOM 783 N N . GLU A 1 101 ? -0.321 28.281 -0.276 1 95.25 101 GLU A N 1
ATOM 784 C CA . GLU A 1 101 ? 0.48 29.25 0.476 1 95.25 101 GLU A CA 1
ATOM 785 C C . GLU A 1 101 ? 1.827 28.656 0.874 1 95.25 101 GLU A C 1
ATOM 787 O O . GLU A 1 101 ? 2.553 29.234 1.687 1 95.25 101 GLU A O 1
ATOM 792 N N . GLY A 1 102 ? 2.123 27.484 0.455 1 96.19 102 GLY A N 1
ATOM 793 C CA . GLY A 1 102 ? 3.406 26.859 0.736 1 96.19 102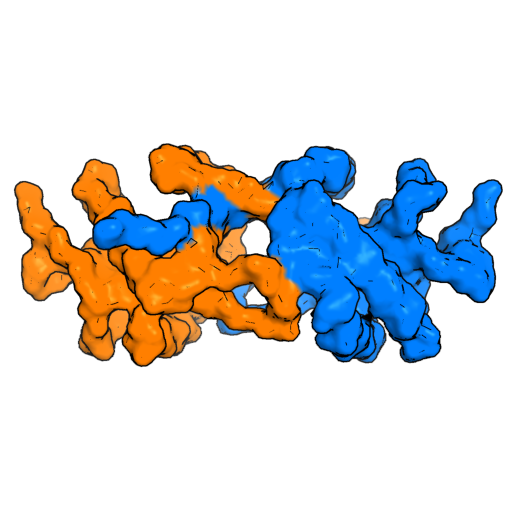 GLY A CA 1
ATOM 794 C C . GLY A 1 102 ? 3.408 26.062 2.02 1 96.19 102 GLY A C 1
ATOM 795 O O . GLY A 1 102 ? 4.43 25.484 2.395 1 96.19 102 GLY A O 1
ATOM 796 N N . ILE A 1 103 ? 2.342 25.953 2.703 1 97.25 103 ILE A N 1
ATOM 797 C CA . ILE A 1 103 ? 2.254 25.266 3.986 1 97.25 103 ILE A CA 1
ATOM 798 C C . ILE A 1 103 ? 2.514 23.766 3.789 1 97.25 103 ILE A C 1
ATOM 800 O O . ILE A 1 103 ? 3.248 23.156 4.562 1 97.25 103 ILE A O 1
ATOM 804 N N . GLY A 1 104 ? 1.93 23.219 2.742 1 97.62 104 GLY A N 1
ATOM 805 C CA . GLY A 1 104 ? 2.172 21.812 2.438 1 97.62 104 GLY A CA 1
ATOM 806 C C . GLY A 1 104 ? 3.637 21.5 2.203 1 97.62 104 GLY A C 1
ATOM 807 O O . GLY A 1 104 ? 4.145 20.484 2.691 1 97.62 104 GLY A O 1
ATOM 808 N N . SER A 1 105 ? 4.238 22.391 1.508 1 97.69 105 SER A N 1
ATOM 809 C CA . SER A 1 105 ? 5.66 22.219 1.23 1 97.69 105 SER A CA 1
ATOM 810 C C . SER A 1 105 ? 6.48 22.234 2.516 1 97.69 105 SER A C 1
ATOM 812 O O . SER A 1 105 ? 7.383 21.422 2.697 1 97.69 105 SER A O 1
ATOM 814 N N . ARG A 1 106 ? 6.195 23.125 3.369 1 98 106 ARG A N 1
ATOM 815 C CA . ARG A 1 106 ? 6.918 23.219 4.633 1 98 106 ARG A CA 1
ATOM 816 C C . ARG A 1 106 ? 6.695 21.969 5.48 1 98 106 ARG A C 1
ATOM 818 O O . ARG A 1 106 ? 7.625 21.484 6.133 1 98 106 ARG A O 1
ATOM 825 N N . LEU A 1 107 ? 5.48 21.469 5.508 1 98.56 107 LEU A N 1
ATOM 826 C CA . LEU A 1 107 ? 5.168 20.25 6.23 1 98.56 107 LEU A CA 1
ATOM 827 C C . LEU A 1 107 ? 5.949 19.062 5.656 1 98.56 107 LEU A C 1
ATOM 829 O O . LEU A 1 107 ? 6.559 18.297 6.406 1 98.56 107 LEU A O 1
ATOM 833 N N . LEU A 1 108 ? 5.926 18.969 4.352 1 98.38 108 LEU A N 1
ATOM 834 C CA . LEU A 1 108 ? 6.625 17.875 3.688 1 98.38 108 LEU A CA 1
ATOM 835 C C . LEU A 1 108 ? 8.133 17.984 3.902 1 98.38 108 LEU A C 1
ATOM 837 O O . LEU A 1 108 ? 8.805 16.969 4.141 1 98.38 108 LEU A O 1
ATOM 841 N N . ASP A 1 109 ? 8.664 19.188 3.854 1 98.06 109 ASP A N 1
ATOM 842 C CA . ASP A 1 109 ? 10.078 19.406 4.133 1 98.06 109 ASP A CA 1
ATOM 843 C C . ASP A 1 109 ? 10.445 18.922 5.535 1 98.06 109 ASP A C 1
ATOM 845 O O . ASP A 1 109 ? 11.484 18.297 5.727 1 98.06 109 ASP A O 1
ATOM 849 N N . PHE A 1 110 ? 9.641 19.25 6.461 1 98.31 110 PHE A N 1
ATOM 850 C CA . PHE A 1 110 ? 9.859 18.797 7.832 1 98.31 110 PHE A CA 1
ATOM 851 C C . PHE A 1 110 ? 9.914 17.281 7.902 1 98.31 110 PHE A C 1
ATOM 853 O O . PHE A 1 110 ? 10.844 16.719 8.484 1 98.31 110 PHE A O 1
ATOM 860 N N . ALA A 1 111 ? 8.93 16.609 7.32 1 98.62 111 ALA A N 1
ATOM 861 C CA . ALA A 1 111 ? 8.859 15.156 7.328 1 98.62 111 ALA A CA 1
ATOM 862 C C . ALA A 1 111 ? 10.094 14.547 6.672 1 98.62 111 ALA A C 1
ATOM 864 O O . ALA A 1 111 ? 10.688 13.609 7.203 1 98.62 111 ALA A O 1
ATOM 865 N N . GLU A 1 112 ? 10.477 15.086 5.512 1 98.38 112 GLU A N 1
ATOM 866 C CA . GLU A 1 112 ? 11.641 14.586 4.781 1 98.38 112 GLU A CA 1
ATOM 867 C C . GLU A 1 112 ? 12.914 14.742 5.605 1 98.38 112 GLU A C 1
ATOM 869 O O . GLU A 1 112 ? 13.75 13.836 5.637 1 98.38 112 GLU A O 1
ATOM 874 N N . SER A 1 113 ? 13.039 15.883 6.227 1 98 113 SER A N 1
ATOM 875 C CA . SER A 1 113 ? 14.211 16.125 7.07 1 98 113 SER A CA 1
ATOM 876 C C . SER A 1 113 ? 14.266 15.133 8.227 1 98 113 SER A C 1
ATOM 878 O O . SER A 1 113 ? 15.328 14.57 8.516 1 98 113 SER A O 1
ATOM 880 N N . GLU A 1 114 ? 13.164 14.945 8.898 1 98.19 114 GLU A N 1
ATOM 881 C CA . GLU A 1 114 ? 13.094 14 10.008 1 98.19 114 GLU A CA 1
ATOM 882 C C . GLU A 1 114 ? 13.438 12.586 9.547 1 98.19 114 GLU A C 1
ATOM 884 O O . GLU A 1 114 ? 14.148 11.852 10.234 1 98.19 114 GLU A O 1
ATOM 889 N N . LEU A 1 115 ? 12.93 12.211 8.398 1 98.38 115 LEU A N 1
ATOM 890 C CA . LEU A 1 115 ? 13.172 10.883 7.859 1 98.38 115 LEU A CA 1
ATOM 891 C C . LEU A 1 115 ? 14.633 10.711 7.457 1 98.38 115 LEU A C 1
ATOM 893 O O . LEU A 1 115 ? 15.219 9.648 7.66 1 98.38 115 LEU A O 1
ATOM 897 N N . ALA A 1 116 ? 15.188 11.766 6.906 1 97.94 116 ALA A N 1
ATOM 898 C CA . ALA A 1 116 ? 16.609 11.75 6.59 1 97.94 116 ALA A CA 1
ATOM 899 C C . ALA A 1 116 ? 17.453 11.555 7.852 1 97.94 116 ALA A C 1
ATOM 901 O O . ALA A 1 116 ? 18.406 10.766 7.859 1 97.94 116 ALA A O 1
ATOM 902 N N . ASP A 1 117 ? 17.078 12.234 8.875 1 97.44 117 ASP A N 1
ATOM 903 C CA . ASP A 1 117 ? 17.781 12.125 10.156 1 97.44 117 ASP A CA 1
ATOM 904 C C . ASP A 1 117 ? 17.688 10.703 10.711 1 97.44 117 ASP A C 1
ATOM 906 O O . ASP A 1 117 ? 18.531 10.297 11.516 1 97.44 117 ASP A O 1
ATOM 910 N N . ARG A 1 118 ? 16.703 10.023 10.242 1 97.31 118 ARG A N 1
ATOM 911 C CA . ARG A 1 118 ? 16.516 8.633 10.656 1 97.31 118 ARG A CA 1
ATOM 912 C C . ARG A 1 118 ? 17.078 7.672 9.617 1 97.31 118 ARG A C 1
ATOM 914 O O . ARG A 1 118 ? 16.703 6.504 9.578 1 97.31 118 ARG A O 1
ATOM 921 N N . ASN A 1 119 ? 17.797 8.18 8.703 1 96.5 119 ASN A N 1
ATOM 922 C CA . ASN A 1 119 ? 18.641 7.445 7.758 1 96.5 119 ASN A CA 1
ATOM 923 C C . ASN A 1 119 ? 17.797 6.855 6.621 1 96.5 119 ASN A C 1
ATOM 925 O O . ASN A 1 119 ? 18.188 5.852 6.023 1 96.5 119 ASN A O 1
ATOM 929 N N . ALA A 1 120 ? 16.625 7.344 6.426 1 97.69 120 ALA A N 1
ATOM 930 C CA . ALA A 1 120 ? 15.922 6.98 5.199 1 97.69 120 ALA A CA 1
ATOM 931 C C . ALA A 1 120 ? 16.641 7.516 3.971 1 97.69 120 ALA A C 1
ATOM 933 O O . ALA A 1 120 ? 17.141 8.648 3.977 1 97.69 120 ALA A O 1
ATOM 934 N N . ALA A 1 121 ? 16.703 6.664 2.975 1 97.38 121 ALA A N 1
ATOM 935 C CA . ALA A 1 121 ? 17.344 7.074 1.728 1 97.38 121 ALA A CA 1
ATOM 936 C C . ALA A 1 121 ? 16.312 7.508 0.693 1 97.38 121 ALA A C 1
ATOM 938 O O . ALA A 1 121 ? 16.641 8.25 -0.24 1 97.38 121 ALA A O 1
ATOM 939 N N . VAL A 1 122 ? 15.172 6.934 0.846 1 97.88 122 VAL A N 1
ATOM 940 C CA . VAL A 1 122 ? 14.047 7.211 -0.045 1 97.88 122 VAL A CA 1
ATOM 941 C C . VAL A 1 122 ? 12.797 7.52 0.777 1 97.88 122 VAL A C 1
ATOM 943 O O . VAL A 1 122 ? 12.625 6.984 1.873 1 97.88 122 VAL A O 1
ATOM 946 N N . VAL A 1 123 ? 12.008 8.453 0.298 1 98.62 123 VAL A N 1
ATOM 947 C CA . VAL A 1 123 ? 10.703 8.727 0.879 1 98.62 123 VAL A CA 1
ATOM 948 C C . VAL A 1 123 ? 9.602 8.328 -0.107 1 98.62 123 VAL A C 1
ATOM 950 O O . VAL A 1 123 ? 9.688 8.633 -1.298 1 98.62 123 VAL A O 1
ATOM 953 N N . ALA A 1 124 ? 8.672 7.609 0.402 1 98.5 124 ALA A N 1
ATOM 954 C CA . ALA A 1 124 ? 7.527 7.191 -0.404 1 98.5 124 ALA A CA 1
ATOM 955 C C . ALA A 1 124 ? 6.227 7.738 0.169 1 98.5 124 ALA A C 1
ATOM 957 O O . ALA A 1 124 ? 6.125 7.988 1.373 1 98.5 124 ALA A O 1
ATOM 958 N N . LEU A 1 125 ? 5.273 7.926 -0.67 1 98.56 125 LEU A N 1
ATOM 959 C CA . LEU A 1 125 ? 3.918 8.312 -0.296 1 98.56 125 LEU A CA 1
ATOM 960 C C . LEU A 1 125 ? 2.9 7.766 -1.292 1 98.56 125 LEU A C 1
ATOM 962 O O . LEU A 1 125 ? 3.273 7.273 -2.357 1 98.56 125 LEU A O 1
ATOM 966 N N . SER A 1 126 ? 1.657 7.797 -0.896 1 97.81 126 SER A N 1
ATOM 967 C CA . SER A 1 126 ? 0.565 7.305 -1.729 1 97.81 126 SER A CA 1
ATOM 968 C C . SER A 1 126 ? -0.488 8.383 -1.957 1 97.81 126 SER A C 1
ATOM 970 O O . SER A 1 126 ? -0.869 9.094 -1.025 1 97.81 126 SER A O 1
ATOM 972 N N . VAL A 1 127 ? -0.901 8.547 -3.172 1 97.12 127 VAL A N 1
ATOM 973 C CA . VAL A 1 127 ? -1.898 9.539 -3.564 1 97.12 127 VAL A CA 1
ATOM 974 C C . VAL A 1 127 ? -3.01 8.859 -4.363 1 97.12 127 VAL A C 1
ATOM 976 O O . VAL A 1 127 ? -2.752 7.938 -5.141 1 97.12 127 VAL A O 1
ATOM 979 N N . LEU A 1 128 ? -4.215 9.297 -4.16 1 96.69 128 LEU A N 1
ATOM 980 C CA . LEU A 1 128 ? -5.316 8.789 -4.965 1 96.69 128 LEU A CA 1
ATOM 981 C C . LEU A 1 128 ? -5.117 9.125 -6.438 1 96.69 128 LEU A C 1
ATOM 983 O O . LEU A 1 128 ? -4.77 10.258 -6.777 1 96.69 128 LEU A O 1
ATOM 987 N N . ALA A 1 129 ? -5.367 8.102 -7.262 1 94.56 129 ALA A N 1
ATOM 988 C CA . ALA A 1 129 ? -5.07 8.227 -8.688 1 94.56 129 ALA A CA 1
ATOM 989 C C . ALA A 1 129 ? -5.863 9.367 -9.312 1 94.56 129 ALA A C 1
ATOM 991 O O . ALA A 1 129 ? -5.383 10.039 -10.234 1 94.56 129 ALA A O 1
ATOM 992 N N . ASP A 1 130 ? -7.004 9.656 -8.789 1 93.94 130 ASP A N 1
ATOM 993 C CA . ASP A 1 130 ? -7.891 10.656 -9.383 1 93.94 130 ASP A CA 1
ATOM 994 C C . ASP A 1 130 ? -7.578 12.055 -8.852 1 93.94 130 ASP A C 1
ATOM 996 O O . ASP A 1 130 ? -8.172 13.039 -9.289 1 93.94 130 ASP A O 1
ATOM 1000 N N . ASN A 1 131 ? -6.656 12.141 -7.91 1 94.62 131 ASN A N 1
ATOM 1001 C CA . ASN A 1 131 ? -6.238 13.43 -7.383 1 94.62 131 ASN A CA 1
ATOM 1002 C C . ASN A 1 131 ? -5.094 14.023 -8.203 1 94.62 131 ASN A C 1
ATOM 1004 O O . ASN A 1 131 ? -3.953 14.07 -7.742 1 94.62 131 ASN A O 1
ATOM 1008 N N . GLU A 1 132 ? -5.434 14.555 -9.305 1 94.75 132 GLU A N 1
ATOM 1009 C CA . GLU A 1 132 ? -4.449 15.039 -10.266 1 94.75 132 GLU A CA 1
ATOM 1010 C C . GLU A 1 132 ? -3.609 16.172 -9.672 1 94.75 132 GLU A C 1
ATOM 1012 O O . GLU A 1 132 ? -2.4 16.234 -9.898 1 94.75 132 GLU A O 1
ATOM 1017 N N . ALA A 1 133 ? -4.262 17.031 -8.945 1 93.62 133 ALA A N 1
ATOM 1018 C CA . ALA A 1 133 ? -3.564 18.172 -8.359 1 93.62 133 ALA A CA 1
ATOM 1019 C C . ALA A 1 133 ? -2.455 17.703 -7.414 1 93.62 133 ALA A C 1
ATOM 1021 O O . ALA A 1 133 ? -1.333 18.219 -7.469 1 93.62 133 ALA A O 1
ATOM 1022 N N . ALA A 1 134 ? -2.768 16.75 -6.551 1 95 134 ALA A N 1
ATOM 1023 C CA . ALA A 1 134 ? -1.772 16.234 -5.621 1 95 134 ALA A CA 1
ATOM 1024 C C . ALA A 1 134 ? -0.645 15.516 -6.363 1 95 134 ALA A C 1
ATOM 1026 O O . ALA A 1 134 ? 0.533 15.711 -6.055 1 95 134 ALA A O 1
ATOM 1027 N N . ARG A 1 135 ? -0.986 14.711 -7.367 1 96.56 135 ARG A N 1
ATOM 1028 C CA . ARG A 1 135 ? 0.009 13.984 -8.148 1 96.56 135 ARG A CA 1
ATOM 1029 C C . ARG A 1 135 ? 0.992 14.945 -8.812 1 96.56 135 ARG A C 1
ATOM 1031 O O . ARG A 1 135 ? 2.203 14.719 -8.789 1 96.56 135 ARG A O 1
ATOM 1038 N N . GLU A 1 136 ? 0.465 15.961 -9.391 1 96.44 136 GLU A N 1
ATOM 1039 C CA . GLU A 1 136 ? 1.302 16.953 -10.055 1 96.44 136 GLU A CA 1
ATOM 1040 C C . GLU A 1 136 ? 2.184 17.688 -9.055 1 96.44 136 GLU A C 1
ATOM 1042 O O . GLU A 1 136 ? 3.359 17.953 -9.32 1 96.44 136 GLU A O 1
ATOM 1047 N N . TRP A 1 137 ? 1.582 18.031 -7.965 1 96.94 137 TRP A N 1
ATOM 1048 C CA . TRP A 1 137 ? 2.336 18.703 -6.922 1 96.94 137 TRP A CA 1
ATOM 1049 C C . TRP A 1 137 ? 3.533 17.875 -6.477 1 96.94 137 TRP A C 1
ATOM 1051 O O . TRP A 1 137 ? 4.648 18.391 -6.371 1 96.94 137 TRP A O 1
ATOM 1061 N N . TYR A 1 138 ? 3.342 16.594 -6.227 1 97.62 138 TYR A N 1
ATOM 1062 C CA . TYR A 1 138 ? 4.426 15.719 -5.781 1 97.62 138 TYR A CA 1
ATOM 1063 C C . TYR A 1 138 ? 5.453 15.523 -6.891 1 97.62 138 TYR A C 1
ATOM 1065 O O . TYR A 1 138 ? 6.656 15.445 -6.629 1 97.62 138 TYR A O 1
ATOM 1073 N N . ARG A 1 139 ? 4.941 15.422 -8.109 1 97.38 139 ARG A N 1
ATOM 1074 C CA . ARG A 1 139 ? 5.859 15.32 -9.242 1 97.38 139 ARG A CA 1
ATOM 1075 C C . ARG A 1 139 ? 6.785 16.531 -9.305 1 97.38 139 ARG A C 1
ATOM 1077 O O . ARG A 1 139 ? 7.988 16.391 -9.531 1 97.38 139 ARG A O 1
ATOM 1084 N N . GLU A 1 140 ? 6.25 17.672 -9.109 1 96.69 140 GLU A N 1
A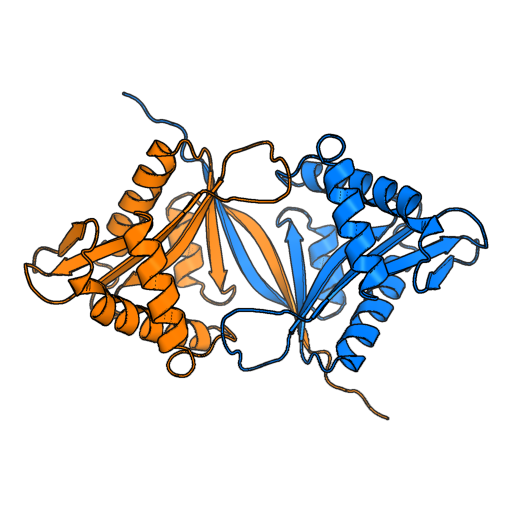TOM 1085 C CA . GLU A 1 140 ? 7.027 18.906 -9.117 1 96.69 140 GLU A CA 1
ATOM 1086 C C . GLU A 1 140 ? 8.062 18.922 -8 1 96.69 140 GLU A C 1
ATOM 1088 O O . GLU A 1 140 ? 9.102 19.578 -8.117 1 96.69 140 GLU A O 1
ATOM 1093 N N . ARG A 1 141 ? 7.816 18.203 -6.992 1 96.44 141 ARG A N 1
ATOM 1094 C CA . ARG A 1 141 ? 8.727 18.141 -5.852 1 96.44 141 ARG A CA 1
ATOM 1095 C C . ARG A 1 141 ? 9.75 17.016 -6.02 1 96.44 141 ARG A C 1
ATOM 1097 O O . ARG A 1 141 ? 10.5 16.719 -5.094 1 96.44 141 ARG A O 1
ATOM 1104 N N . GLY A 1 142 ? 9.688 16.328 -7.141 1 97.31 142 GLY A N 1
ATOM 1105 C CA . GLY A 1 142 ? 10.734 15.375 -7.461 1 97.31 142 GLY A CA 1
ATOM 1106 C C . GLY A 1 142 ? 10.328 13.938 -7.18 1 97.31 142 GLY A C 1
ATOM 1107 O O . GLY A 1 142 ? 11.156 13.031 -7.27 1 97.31 142 GLY A O 1
ATOM 1108 N N . TYR A 1 143 ? 9.07 13.719 -6.852 1 98.25 143 TYR A N 1
ATOM 1109 C CA . TYR A 1 143 ? 8.594 12.352 -6.672 1 98.25 143 TYR A CA 1
ATOM 1110 C C . TYR A 1 143 ? 8.258 11.711 -8.016 1 98.25 143 TYR A C 1
ATOM 1112 O O . TYR A 1 143 ? 7.742 12.375 -8.914 1 98.25 143 TYR A O 1
ATOM 1120 N N . HIS A 1 144 ? 8.492 10.391 -8.07 1 97.44 144 HIS A N 1
ATOM 1121 C CA . HIS A 1 144 ? 8.211 9.633 -9.281 1 97.44 144 HIS A CA 1
ATOM 1122 C C . HIS A 1 144 ? 7.375 8.391 -8.969 1 97.44 144 HIS A C 1
ATOM 1124 O O . HIS A 1 144 ? 7.516 7.801 -7.898 1 97.44 144 HIS A O 1
ATOM 1130 N N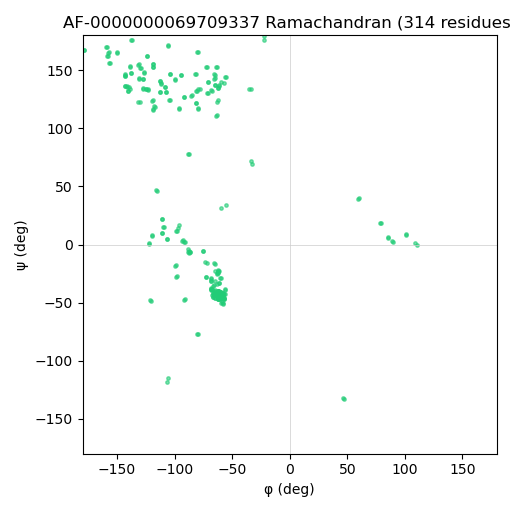 . PRO A 1 145 ? 6.598 7.98 -9.961 1 97.5 145 PRO A N 1
ATOM 1131 C CA . PRO A 1 145 ? 5.773 6.793 -9.719 1 97.5 145 PRO A CA 1
ATOM 1132 C C . PRO A 1 145 ? 6.609 5.551 -9.414 1 97.5 145 PRO A C 1
ATOM 1134 O O . PRO A 1 145 ? 7.637 5.316 -10.055 1 97.5 145 PRO A O 1
ATOM 1137 N N . HIS A 1 146 ? 6.156 4.816 -8.414 1 98 146 HIS A N 1
ATOM 1138 C CA . HIS A 1 146 ? 6.844 3.59 -8.023 1 98 146 HIS A CA 1
ATOM 1139 C C . HIS A 1 146 ? 5.918 2.381 -8.133 1 98 146 HIS A C 1
ATOM 1141 O O . HIS A 1 146 ? 6.285 1.366 -8.727 1 98 146 HIS A O 1
ATOM 1147 N N . ARG A 1 147 ? 4.754 2.479 -7.609 1 97.94 147 ARG A N 1
ATOM 1148 C CA . ARG A 1 147 ? 3.758 1.414 -7.656 1 97.94 147 ARG A CA 1
ATOM 1149 C C . ARG A 1 147 ? 2.373 1.974 -7.961 1 97.94 147 ARG A C 1
ATOM 1151 O O . ARG A 1 147 ? 2.051 3.098 -7.566 1 97.94 147 ARG A O 1
ATOM 1158 N N . LEU A 1 148 ? 1.603 1.231 -8.625 1 98.06 148 LEU A N 1
ATOM 1159 C CA . LEU A 1 148 ? 0.214 1.547 -8.945 1 98.06 148 LEU A CA 1
ATOM 1160 C C . LEU A 1 148 ? -0.73 0.505 -8.352 1 98.06 148 LEU A C 1
ATOM 1162 O O . LEU A 1 148 ? -0.613 -0.686 -8.656 1 98.06 148 LEU A O 1
ATOM 1166 N N . THR A 1 149 ? -1.569 0.938 -7.43 1 98.44 149 THR A N 1
ATOM 1167 C CA . THR A 1 149 ? -2.65 0.081 -6.957 1 98.44 149 THR A CA 1
ATOM 1168 C C . THR A 1 149 ? -3.865 0.187 -7.875 1 98.44 149 THR A C 1
ATOM 1170 O O . THR A 1 149 ? -4.336 1.289 -8.164 1 98.44 149 THR A O 1
ATOM 1173 N N . MET A 1 150 ? -4.371 -0.971 -8.32 1 98.5 150 MET A N 1
ATOM 1174 C CA . MET A 1 150 ? -5.539 -1.037 -9.195 1 98.5 150 MET A CA 1
ATOM 1175 C C . MET A 1 150 ? -6.676 -1.806 -8.523 1 98.5 150 MET A C 1
ATOM 1177 O O . MET A 1 150 ? -6.438 -2.607 -7.621 1 98.5 150 MET A O 1
ATOM 1181 N N . GLU A 1 151 ? -7.891 -1.524 -8.945 1 98.19 151 GLU A N 1
ATOM 1182 C CA . GLU A 1 151 ? -9.055 -2.184 -8.359 1 98.19 151 GLU A CA 1
ATOM 1183 C C . GLU A 1 151 ? -10.07 -2.568 -9.438 1 98.19 151 GLU A C 1
ATOM 1185 O O . GLU A 1 151 ? -10.078 -1.987 -10.523 1 98.19 151 GLU A O 1
ATOM 1190 N N . ARG A 1 152 ? -10.773 -3.537 -9.133 1 97.69 152 ARG A N 1
ATOM 1191 C CA . ARG A 1 152 ? -11.906 -3.973 -9.945 1 97.69 152 ARG A CA 1
ATOM 1192 C C . ARG A 1 152 ? -13.055 -4.461 -9.07 1 97.69 152 ARG A C 1
ATOM 1194 O O . ARG A 1 152 ? -12.836 -5.152 -8.078 1 97.69 152 ARG A O 1
ATOM 1201 N N . SER A 1 153 ? -14.281 -4.055 -9.406 1 96.81 153 SER A N 1
ATOM 1202 C CA . SER A 1 153 ? -15.453 -4.578 -8.727 1 96.81 153 SER A CA 1
ATOM 1203 C C . SER A 1 153 ? -15.719 -6.031 -9.109 1 96.81 153 SER A C 1
ATOM 1205 O O . SER A 1 153 ? -15.594 -6.402 -10.273 1 96.81 153 SER A O 1
ATOM 1207 N N . ILE A 1 154 ? -15.906 -6.848 -8.125 1 91.62 154 ILE A N 1
ATOM 1208 C CA . ILE A 1 154 ? -16.219 -8.234 -8.445 1 91.62 154 ILE A CA 1
ATOM 1209 C C . ILE A 1 154 ? -17.625 -8.578 -7.945 1 91.62 154 ILE A C 1
ATOM 1211 O O . ILE A 1 154 ? -18.016 -9.75 -7.969 1 91.62 154 ILE A O 1
ATOM 1215 N N . ASP A 1 155 ? -18.609 -7.645 -8.258 1 69.25 155 ASP A N 1
ATOM 1216 C CA . ASP A 1 155 ? -19.984 -7.852 -7.844 1 69.25 155 ASP A CA 1
ATOM 1217 C C . ASP A 1 155 ? -20.344 -9.336 -7.859 1 69.25 155 ASP A C 1
ATOM 1219 O O . ASP A 1 155 ? -19.781 -10.109 -8.633 1 69.25 155 ASP A O 1
ATOM 1223 N N . GLU A 1 156 ? -21.031 -9.969 -6.809 1 54.22 156 GLU A N 1
ATOM 1224 C CA . GLU A 1 156 ? -21.734 -11.25 -6.801 1 54.22 156 GLU A CA 1
ATOM 1225 C C . GLU A 1 156 ? -22.391 -11.531 -8.156 1 54.22 156 GLU A C 1
ATOM 1227 O O . GLU A 1 156 ? -23.234 -10.766 -8.609 1 54.22 156 GLU A O 1
ATOM 1232 N N . THR A 1 157 ? -21.797 -11.82 -9.156 1 39.31 157 THR A N 1
ATOM 1233 C CA . THR A 1 157 ? -22.594 -12.414 -10.227 1 39.31 157 THR A CA 1
ATOM 1234 C C . THR A 1 157 ? -23.875 -13.047 -9.664 1 39.31 157 THR A C 1
ATOM 1236 O O . THR A 1 157 ? -23.938 -13.391 -8.484 1 39.31 157 THR A O 1
ATOM 1239 N N . GLU A 1 158 ? -24.688 -13.547 -10.852 1 34.5 158 GLU A N 1
ATOM 1240 C CA . GLU A 1 158 ? -25.75 -14.188 -11.633 1 34.5 158 GLU A CA 1
ATOM 1241 C C . GLU A 1 158 ? -25.922 -15.648 -11.234 1 34.5 158 GLU A C 1
ATOM 1243 O O . GLU A 1 158 ? -25.109 -16.5 -11.586 1 34.5 158 GLU A O 1
ATOM 1248 N N . SER A 1 159 ? -25.781 -16.125 -10.109 1 27.14 159 SER A N 1
ATOM 1249 C CA . SER A 1 159 ? -26.766 -17.188 -10.305 1 27.14 159 SER A CA 1
ATOM 1250 C C . SER A 1 159 ? -28 -16.672 -11.047 1 27.14 159 SER A C 1
ATOM 1252 O O . SER A 1 159 ? -28.422 -15.531 -10.844 1 27.14 159 SER A O 1
ATOM 1254 N N . MET B 1 1 ? 0.408 -28.984 -25.5 1 56.03 1 MET B N 1
ATOM 1255 C CA . MET B 1 1 ? 0.521 -28.109 -24.344 1 56.03 1 MET B CA 1
ATOM 1256 C C . MET B 1 1 ? -0.019 -28.781 -23.094 1 56.03 1 MET B C 1
ATOM 1258 O O . MET B 1 1 ? -1.137 -29.297 -23.094 1 56.03 1 MET B O 1
ATOM 1262 N N . THR B 1 2 ? 0.971 -29.141 -22.203 1 68.88 2 THR B N 1
ATOM 1263 C CA . THR B 1 2 ? 0.526 -29.953 -21.078 1 68.88 2 THR B CA 1
ATOM 1264 C C . THR B 1 2 ? -0.542 -29.203 -20.266 1 68.88 2 THR B C 1
ATOM 1266 O O . THR B 1 2 ? -0.543 -27.984 -20.219 1 68.88 2 THR B O 1
ATOM 1269 N N . ASP B 1 3 ? -1.463 -29.922 -19.891 1 87.88 3 ASP B N 1
ATOM 1270 C CA . ASP B 1 3 ? -2.643 -29.422 -19.188 1 87.88 3 ASP B CA 1
ATOM 1271 C C . ASP B 1 3 ? -2.262 -28.812 -17.844 1 87.88 3 ASP B C 1
ATOM 1273 O O . ASP B 1 3 ? -1.509 -29.406 -17.078 1 87.88 3 ASP B O 1
ATOM 1277 N N . VAL B 1 4 ? -2.361 -27.531 -17.641 1 94.75 4 VAL B N 1
ATOM 1278 C CA . VAL B 1 4 ? -2.1 -26.844 -16.391 1 94.75 4 VAL B CA 1
ATOM 1279 C C . VAL B 1 4 ? -3.395 -26.719 -15.586 1 94.75 4 VAL B C 1
ATOM 1281 O O . VAL B 1 4 ? -4.43 -26.328 -16.125 1 94.75 4 VAL B O 1
ATOM 1284 N N . HIS B 1 5 ? -3.359 -27.172 -14.328 1 95.69 5 HIS B N 1
ATOM 1285 C CA . HIS B 1 5 ? -4.508 -27.094 -13.43 1 95.69 5 HIS B CA 1
ATOM 1286 C C . HIS B 1 5 ? -4.254 -26.125 -12.281 1 95.69 5 HIS B C 1
ATOM 1288 O O . HIS B 1 5 ? -3.15 -26.078 -11.727 1 95.69 5 HIS B O 1
ATOM 1294 N N . VAL B 1 6 ? -5.277 -25.359 -11.898 1 97.81 6 VAL B N 1
ATOM 1295 C CA . VAL B 1 6 ? -5.195 -24.438 -10.781 1 97.81 6 VAL B CA 1
ATOM 1296 C C . VAL B 1 6 ? -5.992 -24.984 -9.594 1 97.81 6 VAL B C 1
ATOM 1298 O O . VAL B 1 6 ? -7.141 -25.391 -9.75 1 97.81 6 VAL B O 1
ATOM 1301 N N . ALA B 1 7 ? -5.363 -24.969 -8.438 1 97.5 7 ALA B N 1
ATOM 1302 C CA . ALA B 1 7 ? -6.02 -25.5 -7.242 1 97.5 7 ALA B CA 1
ATOM 1303 C C . ALA B 1 7 ? -5.371 -24.953 -5.973 1 97.5 7 ALA B C 1
ATOM 1305 O O . ALA B 1 7 ? -4.328 -24.297 -6.031 1 97.5 7 ALA B O 1
ATOM 1306 N N . ALA B 1 8 ? -6.027 -25.219 -4.859 1 98 8 ALA B N 1
ATOM 1307 C CA . ALA B 1 8 ? -5.41 -24.938 -3.568 1 98 8 ALA B CA 1
ATOM 1308 C C . ALA B 1 8 ? -4.18 -25.828 -3.344 1 98 8 ALA B C 1
ATOM 1310 O O . ALA B 1 8 ? -4.176 -27 -3.715 1 98 8 ALA B O 1
ATOM 1311 N N . PRO B 1 9 ? -3.182 -25.25 -2.727 1 97.88 9 PRO B N 1
ATOM 1312 C CA . PRO B 1 9 ? -1.975 -26.031 -2.449 1 97.88 9 PRO B CA 1
ATOM 1313 C C . PRO B 1 9 ? -2.115 -26.922 -1.209 1 97.88 9 PRO B C 1
ATOM 1315 O O . PRO B 1 9 ? -3.086 -26.781 -0.459 1 97.88 9 PRO B O 1
ATOM 1318 N N . SER B 1 10 ? -1.19 -27.859 -1.06 1 94.88 10 SER B N 1
ATOM 1319 C CA . SER B 1 10 ? -0.975 -28.578 0.199 1 94.88 10 SER B CA 1
ATOM 1320 C C . SER B 1 10 ? 0.304 -28.094 0.884 1 94.88 10 SER B C 1
ATOM 1322 O O . SER B 1 10 ? 1.068 -27.312 0.314 1 94.88 10 SER B O 1
ATOM 1324 N N . ILE B 1 11 ? 0.476 -28.562 2.1 1 95.94 11 ILE B N 1
ATOM 1325 C CA . ILE B 1 11 ? 1.647 -28.156 2.869 1 95.94 11 ILE B CA 1
ATOM 1326 C C . ILE B 1 11 ? 2.916 -28.641 2.172 1 95.94 11 ILE B C 1
ATOM 1328 O O . ILE B 1 11 ? 3.971 -28.016 2.277 1 95.94 11 ILE B O 1
ATOM 1332 N N . GLU B 1 12 ? 2.812 -29.656 1.404 1 95.81 12 GLU B N 1
ATOM 1333 C CA . GLU B 1 12 ? 3.961 -30.219 0.7 1 95.81 12 GLU B CA 1
ATOM 1334 C C . GLU B 1 12 ? 4.41 -29.297 -0.44 1 95.81 12 GLU B C 1
ATOM 1336 O O . GLU B 1 12 ? 5.527 -29.438 -0.946 1 95.81 12 GLU B O 1
ATOM 1341 N N . ASP B 1 13 ? 3.566 -28.375 -0.812 1 97.56 13 ASP B N 1
ATOM 1342 C CA . ASP B 1 13 ? 3.861 -27.484 -1.931 1 97.56 13 ASP B CA 1
ATOM 1343 C C . ASP B 1 13 ? 4.66 -26.266 -1.469 1 97.56 13 ASP B C 1
ATOM 1345 O O . ASP B 1 13 ? 5.176 -25.516 -2.291 1 97.56 13 ASP B O 1
ATOM 1349 N N . VAL B 1 14 ? 4.855 -26.094 -0.212 1 98.38 14 VAL B N 1
ATOM 1350 C CA . VAL B 1 14 ? 5.34 -24.844 0.364 1 98.38 14 VAL B CA 1
ATOM 1351 C C . VAL B 1 14 ? 6.75 -24.562 -0.146 1 98.38 14 VAL B C 1
ATOM 1353 O O . VAL B 1 14 ? 7.059 -23.422 -0.528 1 98.38 14 VAL B O 1
ATOM 1356 N N . ALA B 1 15 ? 7.535 -25.531 -0.186 1 97.94 15 ALA B N 1
ATOM 1357 C CA . ALA B 1 15 ? 8.914 -25.312 -0.623 1 97.94 15 ALA B CA 1
ATOM 1358 C C . ALA B 1 15 ? 8.961 -24.844 -2.074 1 97.94 15 ALA B C 1
ATOM 1360 O O . ALA B 1 15 ? 9.711 -23.922 -2.408 1 97.94 15 ALA B O 1
ATOM 1361 N N . ASP B 1 16 ? 8.219 -25.438 -2.922 1 98 16 ASP B N 1
ATOM 1362 C CA . ASP B 1 16 ? 8.188 -25.078 -4.336 1 98 16 ASP B CA 1
ATOM 1363 C C . ASP B 1 16 ? 7.582 -23.688 -4.535 1 98 16 ASP B C 1
ATOM 1365 O O . ASP B 1 16 ? 8.055 -22.922 -5.367 1 98 16 ASP B O 1
ATOM 1369 N N . ILE B 1 17 ? 6.559 -23.406 -3.773 1 98.69 17 ILE B N 1
ATOM 1370 C CA . ILE B 1 17 ? 5.949 -22.078 -3.852 1 98.69 17 ILE B CA 1
ATOM 1371 C C . ILE B 1 17 ? 6.957 -21.016 -3.41 1 98.69 17 ILE B C 1
ATOM 1373 O O . ILE B 1 17 ? 7.059 -19.953 -4.023 1 98.69 17 ILE B O 1
ATOM 1377 N N . THR B 1 18 ? 7.699 -21.328 -2.369 1 98.75 18 THR B N 1
ATOM 1378 C CA . THR B 1 18 ? 8.711 -20.406 -1.875 1 98.75 18 THR B CA 1
ATOM 1379 C C . THR B 1 18 ? 9.75 -20.109 -2.955 1 98.75 18 THR B C 1
ATOM 1381 O O . THR B 1 18 ? 10.164 -18.969 -3.133 1 98.75 18 THR B O 1
ATOM 1384 N N . SER B 1 19 ? 10.133 -21.141 -3.66 1 98.5 19 SER B N 1
ATOM 1385 C CA . SER B 1 19 ? 11.086 -20.938 -4.75 1 98.5 19 SER B CA 1
ATOM 1386 C C . SER B 1 19 ? 10.508 -20.031 -5.832 1 98.5 19 SER B C 1
ATOM 1388 O O . SER B 1 19 ? 11.211 -19.172 -6.367 1 98.5 19 SER B O 1
ATOM 1390 N N . LEU B 1 20 ? 9.258 -20.188 -6.16 1 98.56 20 LEU B N 1
ATOM 1391 C CA . LEU B 1 20 ? 8.609 -19.312 -7.129 1 98.56 20 LEU B CA 1
ATOM 1392 C C . LEU B 1 20 ? 8.5 -17.891 -6.59 1 98.56 20 LEU B C 1
ATOM 1394 O O . LEU B 1 20 ? 8.617 -16.922 -7.344 1 98.56 20 LEU B O 1
ATOM 1398 N N . TRP B 1 21 ? 8.273 -17.766 -5.281 1 98.62 21 TRP B N 1
ATOM 1399 C CA . TRP B 1 21 ? 8.195 -16.453 -4.648 1 98.62 21 TRP B CA 1
ATOM 1400 C C . TRP B 1 21 ? 9.523 -15.719 -4.762 1 98.62 21 TRP B C 1
ATOM 1402 O O . TRP B 1 21 ? 9.555 -14.523 -5.094 1 98.62 21 TRP B O 1
ATOM 1412 N N . VAL B 1 22 ? 10.578 -16.406 -4.559 1 98.5 22 VAL B N 1
ATOM 1413 C CA . VAL B 1 22 ? 11.898 -15.805 -4.699 1 98.5 22 VAL B CA 1
ATOM 1414 C C . VAL B 1 22 ? 12.094 -15.328 -6.137 1 98.5 22 VAL B C 1
ATOM 1416 O O . VAL B 1 22 ? 12.586 -14.227 -6.367 1 98.5 22 VAL B O 1
ATOM 1419 N N . ALA B 1 23 ? 11.688 -16.156 -7.07 1 97.88 23 ALA B N 1
ATOM 1420 C CA . ALA B 1 23 ? 11.789 -15.789 -8.477 1 97.88 23 ALA B CA 1
ATOM 1421 C C . ALA B 1 23 ? 10.945 -14.555 -8.781 1 97.88 23 ALA B C 1
ATOM 1423 O O . ALA B 1 23 ? 11.367 -13.68 -9.539 1 97.88 23 ALA B O 1
ATOM 1424 N N . LEU B 1 24 ? 9.773 -14.516 -8.188 1 97.81 24 LEU B N 1
ATOM 1425 C CA . LEU B 1 24 ? 8.906 -13.352 -8.336 1 97.81 24 LEU B CA 1
ATOM 1426 C C . LEU B 1 24 ? 9.602 -12.086 -7.828 1 97.81 24 LEU B C 1
ATOM 1428 O O . LEU B 1 24 ? 9.594 -11.055 -8.508 1 97.81 24 LEU B O 1
ATOM 1432 N N . VAL B 1 25 ? 10.156 -12.141 -6.656 1 97.5 25 VAL B N 1
ATOM 1433 C CA . VAL B 1 25 ? 10.805 -11 -6.027 1 97.5 25 VAL B CA 1
ATOM 1434 C C . VAL B 1 25 ? 11.961 -10.523 -6.898 1 97.5 25 VAL B C 1
ATOM 1436 O O . VAL B 1 25 ? 12.133 -9.32 -7.121 1 97.5 25 VAL B O 1
ATOM 1439 N N . GLU B 1 26 ? 12.68 -11.461 -7.422 1 95.38 26 GLU B N 1
ATOM 1440 C CA . GLU B 1 26 ? 13.797 -11.109 -8.297 1 95.38 26 GLU B CA 1
ATOM 1441 C C . GLU B 1 26 ? 13.305 -10.438 -9.578 1 95.38 26 GLU B C 1
ATOM 1443 O O . GLU B 1 26 ? 13.906 -9.469 -10.047 1 95.38 26 GLU B O 1
ATOM 1448 N N . ASP B 1 27 ? 12.273 -10.984 -10.086 1 94.56 27 ASP B N 1
ATOM 1449 C CA . ASP B 1 27 ? 11.656 -10.375 -11.258 1 94.56 27 ASP B CA 1
ATOM 1450 C C . ASP B 1 27 ? 11.219 -8.938 -10.969 1 94.56 27 ASP B C 1
ATOM 1452 O O . ASP B 1 27 ? 11.43 -8.039 -11.789 1 94.56 27 ASP B O 1
ATOM 1456 N N . GLN B 1 28 ? 10.633 -8.711 -9.836 1 95.5 28 GLN B N 1
ATOM 1457 C CA . GLN B 1 28 ? 10.133 -7.398 -9.453 1 95.5 28 GLN B CA 1
ATOM 1458 C C . GLN B 1 28 ? 11.281 -6.418 -9.219 1 95.5 28 GLN B C 1
ATOM 1460 O O . GLN B 1 28 ? 11.141 -5.223 -9.484 1 95.5 28 GLN B O 1
ATOM 1465 N N . ARG B 1 29 ? 12.398 -6.879 -8.766 1 94.25 29 ARG B N 1
ATOM 1466 C CA . ARG B 1 29 ? 13.57 -6.027 -8.578 1 94.25 29 ARG B CA 1
ATOM 1467 C C . ARG B 1 29 ? 14.031 -5.43 -9.906 1 94.25 29 ARG B C 1
ATOM 1469 O O . ARG B 1 29 ? 14.5 -4.289 -9.945 1 94.25 29 ARG B O 1
ATOM 1476 N N . GLU B 1 30 ? 13.828 -6.234 -10.883 1 91.38 30 GLU B N 1
ATOM 1477 C CA . GLU B 1 30 ? 14.18 -5.738 -12.211 1 91.38 30 GLU B CA 1
ATOM 1478 C C . GLU B 1 30 ? 13.289 -4.566 -12.617 1 91.38 30 GLU B C 1
ATOM 1480 O O . GLU B 1 30 ? 13.625 -3.809 -13.523 1 91.38 30 GLU B O 1
ATOM 1485 N N . HIS B 1 31 ? 12.258 -4.469 -11.914 1 91.31 31 HIS B N 1
ATOM 1486 C CA . HIS B 1 31 ? 11.32 -3.396 -12.219 1 91.31 31 HIS B CA 1
ATOM 1487 C C . HIS B 1 31 ? 11.312 -2.34 -11.125 1 91.31 31 HIS B C 1
ATOM 1489 O O . HIS B 1 31 ? 10.398 -1.514 -11.055 1 91.31 31 HIS B O 1
ATOM 1495 N N . GLY B 1 32 ? 12.281 -2.393 -10.156 1 91.62 32 GLY B N 1
ATOM 1496 C CA . GLY B 1 32 ? 12.453 -1.288 -9.219 1 91.62 32 GLY B CA 1
ATOM 1497 C C . GLY B 1 32 ? 12.008 -1.623 -7.809 1 91.62 32 GLY B C 1
ATOM 1498 O O . GLY B 1 32 ? 11.992 -0.752 -6.938 1 91.62 32 GLY B O 1
ATOM 1499 N N . ALA B 1 33 ? 11.539 -2.889 -7.586 1 94.31 33 ALA B N 1
ATOM 1500 C CA . ALA B 1 33 ? 11.195 -3.275 -6.223 1 94.31 33 ALA B CA 1
ATOM 1501 C C . ALA B 1 33 ? 12.438 -3.266 -5.324 1 94.31 33 ALA B C 1
ATOM 1503 O O . ALA B 1 33 ? 13.547 -3.529 -5.789 1 94.31 33 ALA B O 1
ATOM 1504 N N . HIS B 1 34 ? 12.156 -3.027 -4.039 1 95.81 34 HIS B N 1
ATOM 1505 C CA . HIS B 1 34 ? 13.273 -2.895 -3.109 1 95.81 34 HIS B CA 1
ATOM 1506 C C . HIS B 1 34 ? 13.508 -4.188 -2.338 1 95.81 34 HIS B C 1
ATOM 1508 O O . HIS B 1 34 ? 14.57 -4.375 -1.733 1 95.81 34 HIS B O 1
ATOM 1514 N N . LEU B 1 35 ? 12.523 -5.059 -2.324 1 95.88 35 LEU B N 1
ATOM 1515 C CA . LEU B 1 35 ? 12.617 -6.301 -1.562 1 95.88 35 LEU B CA 1
ATOM 1516 C C . LEU B 1 35 ? 13.695 -7.211 -2.133 1 95.88 35 LEU B C 1
ATOM 1518 O O . LEU B 1 35 ? 13.867 -7.297 -3.352 1 95.88 35 LEU B O 1
ATOM 1522 N N . LEU B 1 36 ? 14.328 -7.949 -1.175 1 96.56 36 LEU B N 1
ATOM 1523 C CA . LEU B 1 36 ? 15.352 -8.906 -1.592 1 96.56 36 LEU B CA 1
ATOM 1524 C C . LEU B 1 36 ? 14.773 -10.32 -1.64 1 96.56 36 LEU B C 1
ATOM 1526 O O . LEU B 1 36 ? 13.961 -10.695 -0.792 1 96.56 36 LEU B O 1
ATOM 1530 N N . GLY B 1 37 ? 15.227 -11.062 -2.668 1 96.25 37 GLY B N 1
ATOM 1531 C CA . GLY B 1 37 ? 14.68 -12.398 -2.883 1 96.25 37 GLY B CA 1
ATOM 1532 C C . GLY B 1 37 ? 15.289 -13.445 -1.966 1 96.25 37 GLY B C 1
ATOM 1533 O O . GLY B 1 37 ? 14.727 -13.742 -0.908 1 96.25 37 GLY B O 1
ATOM 1534 N N . GLU B 1 38 ? 16.484 -13.891 -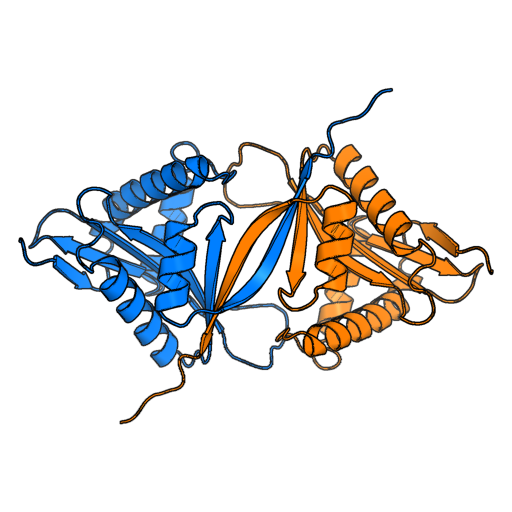2.254 1 97.31 38 GLU B N 1
ATOM 1535 C CA . GLU B 1 38 ? 17.109 -14.984 -1.525 1 97.31 38 GLU B CA 1
ATOM 1536 C C . GLU B 1 38 ? 17.344 -14.617 -0.065 1 97.31 38 GLU B C 1
ATOM 1538 O O . GLU B 1 38 ? 17.234 -15.461 0.824 1 97.31 38 GLU B O 1
ATOM 1543 N N . GLU B 1 39 ? 17.641 -13.367 0.221 1 97.75 39 GLU B N 1
ATOM 1544 C CA . GLU B 1 39 ? 17.875 -12.906 1.584 1 97.75 39 GLU B CA 1
ATOM 1545 C C . GLU B 1 39 ? 16.641 -13.07 2.453 1 97.75 39 GLU B C 1
ATOM 1547 O O . GLU B 1 39 ? 16.734 -13.234 3.672 1 97.75 39 GLU B O 1
ATOM 1552 N N . ASN B 1 40 ? 15.469 -13.125 1.783 1 98.25 40 ASN B N 1
ATOM 1553 C CA . ASN B 1 40 ? 14.211 -13.195 2.514 1 98.25 40 ASN B CA 1
ATOM 1554 C C . ASN B 1 40 ? 13.555 -14.562 2.363 1 98.25 40 ASN B C 1
ATOM 1556 O O . ASN B 1 40 ? 12.352 -14.711 2.607 1 98.25 40 ASN B O 1
ATOM 1560 N N . ARG B 1 41 ? 14.227 -15.523 1.929 1 98.38 41 ARG B N 1
ATOM 1561 C CA . ARG B 1 41 ? 13.641 -16.828 1.617 1 98.38 41 ARG B CA 1
ATOM 1562 C C . ARG B 1 41 ? 12.93 -17.406 2.834 1 98.38 41 ARG B C 1
ATOM 1564 O O . ARG B 1 41 ? 11.805 -17.906 2.725 1 98.38 41 ARG B O 1
ATOM 1571 N N . ALA B 1 42 ? 13.586 -17.344 3.998 1 98.25 42 ALA B N 1
ATOM 1572 C CA . ALA B 1 42 ? 13 -17.922 5.207 1 98.25 42 ALA B CA 1
ATOM 1573 C C . ALA B 1 42 ? 11.727 -17.188 5.605 1 98.25 42 ALA B C 1
ATOM 1575 O O . ALA B 1 42 ? 10.719 -17.812 5.945 1 98.25 42 ALA B O 1
ATOM 1576 N N . ASP B 1 43 ? 11.758 -15.883 5.594 1 98.06 43 ASP B N 1
ATOM 1577 C CA . ASP B 1 43 ? 10.578 -15.086 5.91 1 98.06 43 ASP B CA 1
ATOM 1578 C C . ASP B 1 43 ? 9.469 -15.312 4.887 1 98.06 43 ASP B C 1
ATOM 1580 O O . ASP B 1 43 ? 8.297 -15.43 5.246 1 98.06 43 ASP B O 1
ATOM 1584 N N . GLY B 1 44 ? 9.883 -15.352 3.607 1 98.19 44 GLY B N 1
ATOM 1585 C CA . GLY B 1 44 ? 8.922 -15.672 2.564 1 98.19 44 GLY B CA 1
ATOM 1586 C C . GLY B 1 44 ? 8.242 -17.016 2.775 1 98.19 44 GLY B C 1
ATOM 1587 O O . GLY B 1 44 ? 7.023 -17.125 2.611 1 98.19 44 GLY B O 1
ATOM 1588 N N . ARG B 1 45 ? 9.016 -17.953 3.154 1 98.62 45 ARG B N 1
ATOM 1589 C CA . ARG B 1 45 ? 8.469 -19.281 3.404 1 98.62 45 ARG B CA 1
ATOM 1590 C C . ARG B 1 45 ? 7.438 -19.234 4.531 1 98.62 45 ARG B C 1
ATOM 1592 O O . ARG B 1 45 ? 6.371 -19.844 4.426 1 98.62 45 ARG B O 1
ATOM 1599 N N . ALA B 1 46 ? 7.789 -18.547 5.578 1 98.31 46 ALA B N 1
ATOM 1600 C CA . ALA B 1 46 ? 6.875 -18.438 6.715 1 98.31 46 ALA B CA 1
ATOM 1601 C C . ALA B 1 46 ? 5.562 -17.781 6.301 1 98.31 46 ALA B C 1
ATOM 1603 O O . ALA B 1 46 ? 4.488 -18.219 6.719 1 98.31 46 ALA B O 1
ATOM 1604 N N . VAL B 1 47 ? 5.613 -16.797 5.523 1 98.25 47 VAL B N 1
ATOM 1605 C CA . VAL B 1 47 ? 4.426 -16.094 5.047 1 98.25 47 VAL B CA 1
ATOM 1606 C C . VAL B 1 47 ? 3.604 -17.016 4.148 1 98.25 47 VAL B C 1
ATOM 1608 O O . VAL B 1 47 ? 2.379 -17.094 4.277 1 98.25 47 VAL B O 1
ATOM 1611 N N . ILE B 1 48 ? 4.277 -17.703 3.258 1 98.56 48 ILE B N 1
ATOM 1612 C CA . ILE B 1 48 ? 3.607 -18.625 2.344 1 98.56 48 ILE B CA 1
ATOM 1613 C C . ILE B 1 48 ? 2.875 -19.703 3.143 1 98.56 48 ILE B C 1
ATOM 1615 O O . ILE B 1 48 ? 1.727 -20.031 2.84 1 98.56 48 ILE B O 1
ATOM 1619 N N . GLU B 1 49 ? 3.5 -20.203 4.152 1 98.56 49 GLU B N 1
ATOM 1620 C CA . GLU B 1 49 ? 2.859 -21.188 5.02 1 98.56 49 GLU B CA 1
ATOM 1621 C C . GLU B 1 49 ? 1.581 -20.641 5.637 1 98.56 49 GLU B C 1
ATOM 1623 O O . GLU B 1 49 ? 0.561 -21.328 5.699 1 98.56 49 GLU B O 1
ATOM 1628 N N . GLN B 1 50 ? 1.643 -19.453 6.102 1 98.06 50 GLN B N 1
ATOM 1629 C CA . GLN B 1 50 ? 0.471 -18.812 6.688 1 98.06 50 GLN B CA 1
ATOM 1630 C C . GLN B 1 50 ? -0.656 -18.688 5.668 1 98.06 50 GLN B C 1
ATOM 1632 O O . GLN B 1 50 ? -1.822 -18.922 5.988 1 98.06 50 GLN B O 1
ATOM 1637 N N . TYR B 1 51 ? -0.285 -18.359 4.496 1 98.44 51 TYR B N 1
ATOM 1638 C CA . TYR B 1 51 ? -1.288 -18.203 3.445 1 98.44 51 TYR B CA 1
ATOM 1639 C C . TYR B 1 51 ? -1.917 -19.547 3.096 1 98.44 51 TYR B C 1
ATOM 1641 O O . TYR B 1 51 ? -3.121 -19.625 2.84 1 98.44 51 TYR B O 1
ATOM 1649 N N . VAL B 1 52 ? -1.096 -20.578 2.99 1 98.31 52 VAL B N 1
ATOM 1650 C CA . VAL B 1 52 ? -1.613 -21.906 2.725 1 98.31 52 VAL B CA 1
ATOM 1651 C C . VAL B 1 52 ? -2.609 -22.312 3.812 1 98.31 52 VAL B C 1
ATOM 1653 O O . VAL B 1 52 ? -3.707 -22.781 3.516 1 98.31 52 VAL B O 1
ATOM 1656 N N . HIS B 1 53 ? -2.275 -22.016 5.031 1 97.5 53 HIS B N 1
ATOM 1657 C CA . HIS B 1 53 ? -3.129 -22.359 6.16 1 97.5 53 HIS B CA 1
ATOM 1658 C C . HIS B 1 53 ? -4.418 -21.547 6.145 1 97.5 53 HIS B C 1
ATOM 1660 O O . HIS B 1 53 ? -5.477 -22.031 6.543 1 97.5 53 HIS B O 1
ATOM 1666 N N . ALA B 1 54 ? -4.352 -20.406 5.625 1 97.44 54 ALA B N 1
ATOM 1667 C CA . ALA B 1 54 ? -5.488 -19.484 5.641 1 97.44 54 ALA B CA 1
ATOM 1668 C C . ALA B 1 54 ? -6.328 -19.625 4.375 1 97.44 54 ALA B C 1
ATOM 1670 O O . ALA B 1 54 ? -7.234 -18.828 4.129 1 97.44 54 ALA B O 1
ATOM 1671 N N . ASP B 1 55 ? -5.98 -20.562 3.518 1 97.81 55 ASP B N 1
ATOM 1672 C CA . ASP B 1 55 ? -6.656 -20.75 2.238 1 97.81 55 ASP B CA 1
ATOM 1673 C C . ASP B 1 55 ? -6.574 -19.5 1.377 1 97.81 55 ASP B C 1
ATOM 1675 O O . ASP B 1 55 ? -7.555 -19.109 0.741 1 97.81 55 ASP B O 1
ATOM 1679 N N . GLY B 1 56 ? -5.465 -18.859 1.395 1 98.69 56 GLY B N 1
ATOM 1680 C CA . GLY B 1 56 ? -5.246 -17.609 0.677 1 98.69 56 GLY B CA 1
ATOM 1681 C C . GLY B 1 56 ? -4.285 -17.75 -0.489 1 98.69 56 GLY B C 1
ATOM 1682 O O . GLY B 1 56 ? -3.637 -16.781 -0.886 1 98.69 56 GLY B O 1
ATOM 1683 N N . LEU B 1 57 ? -4.145 -18.969 -0.971 1 98.81 57 LEU B N 1
ATOM 1684 C CA . LEU B 1 57 ? -3.189 -19.234 -2.039 1 98.81 57 LEU B CA 1
ATOM 1685 C C . LEU B 1 57 ? -3.74 -20.281 -3.014 1 98.81 57 LEU B C 1
ATOM 1687 O O . LEU B 1 57 ? -4.484 -21.172 -2.615 1 98.81 57 LEU B O 1
ATOM 1691 N N . ALA B 1 58 ? -3.395 -20.094 -4.281 1 98.81 58 ALA B N 1
ATOM 1692 C CA . ALA B 1 58 ? -3.621 -21.125 -5.297 1 98.81 58 ALA B CA 1
ATOM 1693 C C . ALA B 1 58 ? -2.363 -21.359 -6.125 1 98.81 58 ALA B C 1
ATOM 1695 O O . ALA B 1 58 ? -1.511 -20.469 -6.242 1 98.81 58 ALA B O 1
ATOM 1696 N N . ILE B 1 59 ? -2.299 -22.562 -6.676 1 98.69 59 ILE B N 1
ATOM 1697 C CA . ILE B 1 59 ? -1.133 -22.938 -7.477 1 98.69 59 ILE B CA 1
ATOM 1698 C C . ILE B 1 59 ? -1.581 -23.438 -8.844 1 98.69 59 ILE B C 1
ATOM 1700 O O . ILE B 1 59 ? -2.689 -23.969 -8.984 1 98.69 59 ILE B O 1
ATOM 1704 N N . ALA B 1 60 ? -0.758 -23.188 -9.82 1 98.5 60 ALA B N 1
ATOM 1705 C CA . ALA B 1 60 ? -0.861 -23.797 -11.141 1 98.5 60 ALA B CA 1
ATOM 1706 C C . ALA B 1 60 ? 0.193 -24.891 -11.328 1 98.5 60 ALA B C 1
ATOM 1708 O O . ALA B 1 60 ? 1.389 -24.641 -11.156 1 98.5 60 ALA B O 1
ATOM 1709 N N . ARG B 1 61 ? -0.253 -26.016 -11.641 1 97.12 61 ARG B N 1
ATOM 1710 C CA . ARG B 1 61 ? 0.633 -27.172 -11.758 1 97.12 61 ARG B CA 1
ATOM 1711 C C . ARG B 1 61 ? 0.46 -27.859 -13.109 1 97.12 61 ARG B C 1
ATOM 1713 O O . ARG B 1 61 ? -0.664 -28.031 -13.586 1 97.12 61 ARG B O 1
ATOM 1720 N N . GLU B 1 62 ? 1.609 -28.172 -13.727 1 93.5 62 GLU B N 1
ATOM 1721 C CA . GLU B 1 62 ? 1.596 -28.969 -14.953 1 93.5 62 GLU B CA 1
ATOM 1722 C C . GLU B 1 62 ? 1.429 -30.453 -14.641 1 93.5 62 GLU B C 1
ATOM 1724 O O . GLU B 1 62 ? 2.352 -31.094 -14.133 1 93.5 62 GLU B O 1
ATOM 1729 N N . GLY B 1 63 ? 0.318 -30.984 -15.117 1 84.19 63 GLY B N 1
ATOM 1730 C CA . GLY B 1 63 ? 0.055 -32.375 -14.75 1 84.19 63 GLY B CA 1
ATOM 1731 C C . GLY B 1 63 ? 0.249 -32.625 -13.266 1 84.19 63 GLY B C 1
ATOM 1732 O O . GLY B 1 63 ? -0.334 -31.953 -12.422 1 84.19 63 GLY B O 1
ATOM 1733 N N . GLU B 1 64 ? 0.927 -33.656 -12.883 1 75.94 64 GLU B N 1
ATOM 1734 C CA . GLU B 1 64 ? 1.244 -33.969 -11.484 1 75.94 64 GLU B CA 1
ATOM 1735 C C . GLU B 1 64 ? 2.639 -33.469 -11.117 1 75.94 64 GLU B C 1
ATOM 1737 O O . GLU B 1 64 ? 3.17 -33.812 -10.062 1 75.94 64 GLU B O 1
ATOM 1742 N N . GLY B 1 65 ? 3.018 -32.625 -11.992 1 83.81 65 GLY B N 1
ATOM 1743 C CA . GLY B 1 65 ? 4.441 -32.344 -11.883 1 83.81 65 GLY B CA 1
ATOM 1744 C C . GLY B 1 65 ? 4.73 -30.984 -11.289 1 83.81 65 GLY B C 1
ATOM 1745 O O . GLY B 1 65 ? 4.258 -30.656 -10.195 1 83.81 65 GLY B O 1
ATOM 1746 N N . LYS B 1 66 ? 5.414 -30.141 -12.133 1 91.75 66 LYS B N 1
ATOM 1747 C CA . LYS B 1 66 ? 6.117 -28.922 -11.75 1 91.75 66 LYS B CA 1
ATOM 1748 C C . LYS B 1 66 ? 5.137 -27.766 -11.539 1 91.75 66 LYS B C 1
ATOM 1750 O O . LYS B 1 66 ? 4.188 -27.609 -12.305 1 91.75 66 LYS B O 1
ATOM 1755 N N . LEU B 1 67 ? 5.305 -27.031 -10.445 1 97.19 67 LEU B N 1
ATOM 1756 C CA . LEU B 1 67 ? 4.57 -25.781 -10.25 1 97.19 67 LEU B CA 1
ATOM 1757 C C . LEU B 1 67 ? 5.023 -24.719 -11.25 1 97.19 67 LEU B C 1
ATOM 1759 O O . LEU B 1 67 ? 6.223 -24.516 -11.445 1 97.19 67 LEU B O 1
ATOM 1763 N N . VAL B 1 68 ? 4.039 -24.094 -11.859 1 97.88 68 VAL B N 1
ATOM 1764 C CA . VAL B 1 68 ? 4.422 -23.109 -12.875 1 97.88 68 VAL B CA 1
ATOM 1765 C C . VAL B 1 68 ? 3.852 -21.75 -12.523 1 97.88 68 VAL B C 1
ATOM 1767 O O . VAL B 1 68 ? 4.047 -20.766 -13.258 1 97.88 68 VAL B O 1
ATOM 1770 N N . GLY B 1 69 ? 3.166 -21.625 -11.422 1 98.62 69 GLY B N 1
ATOM 1771 C CA . GLY B 1 69 ? 2.643 -20.344 -11 1 98.62 69 GLY B CA 1
ATOM 1772 C C . GLY B 1 69 ? 1.89 -20.406 -9.68 1 98.62 69 GLY B C 1
ATOM 1773 O O . GLY B 1 69 ? 1.636 -21.484 -9.156 1 98.62 69 GLY B O 1
ATOM 1774 N N . PHE B 1 70 ? 1.628 -19.25 -9.156 1 98.88 70 PHE B N 1
ATOM 1775 C CA . PHE B 1 70 ? 0.838 -19.156 -7.938 1 98.88 70 PHE B CA 1
ATOM 1776 C C . PHE B 1 70 ? 0.198 -17.766 -7.812 1 98.88 70 PHE B C 1
ATOM 1778 O O . PHE B 1 70 ? 0.549 -16.844 -8.547 1 98.88 70 PHE B O 1
ATOM 1785 N N . VAL B 1 71 ? -0.786 -17.672 -6.91 1 98.88 71 VAL B N 1
ATOM 1786 C CA . VAL B 1 71 ? -1.414 -16.406 -6.547 1 98.88 71 VAL B CA 1
ATOM 1787 C C . VAL B 1 71 ? -1.688 -16.391 -5.043 1 98.88 71 VAL B C 1
ATOM 1789 O O . VAL B 1 71 ? -2.088 -17.391 -4.461 1 98.88 71 VAL B O 1
ATOM 1792 N N . MET B 1 72 ? -1.395 -15.312 -4.441 1 98.88 72 MET B N 1
ATOM 1793 C CA . MET B 1 72 ? -1.694 -15.062 -3.035 1 98.88 72 MET B CA 1
ATOM 1794 C C . MET B 1 72 ? -2.756 -13.977 -2.891 1 98.88 72 MET B C 1
ATOM 1796 O O . MET B 1 72 ? -2.709 -12.961 -3.584 1 98.88 72 MET B O 1
ATOM 1800 N N . PHE B 1 73 ? -3.67 -14.195 -1.975 1 98.81 73 PHE B N 1
ATOM 1801 C CA . PHE B 1 73 ? -4.773 -13.25 -1.82 1 98.81 73 PHE B CA 1
ATOM 1802 C C . PHE B 1 73 ? -5.367 -13.336 -0.42 1 98.81 73 PHE B C 1
ATOM 1804 O O . PHE B 1 73 ? -5.203 -14.344 0.269 1 98.81 73 PHE B O 1
ATOM 1811 N N . HIS B 1 74 ? -5.98 -12.281 -0.019 1 98.56 74 HIS B N 1
ATOM 1812 C CA . HIS B 1 74 ? -6.672 -12.227 1.265 1 98.56 74 HIS B CA 1
ATOM 1813 C C . HIS B 1 74 ? -7.727 -11.125 1.278 1 98.56 74 HIS B C 1
ATOM 1815 O O . HIS B 1 74 ? -7.73 -10.258 0.405 1 98.56 74 HIS B O 1
ATOM 1821 N N . VAL B 1 75 ? -8.633 -11.219 2.201 1 97.88 75 VAL B N 1
ATOM 1822 C CA . VAL B 1 75 ? -9.539 -10.102 2.449 1 97.88 75 VAL B CA 1
ATOM 1823 C C . VAL B 1 75 ? -8.844 -9.055 3.316 1 97.88 75 VAL B C 1
ATOM 1825 O O . VAL B 1 75 ? -8.227 -9.391 4.328 1 97.88 75 VAL B O 1
ATOM 1828 N N . GLU B 1 76 ? -8.945 -7.855 2.891 1 97 76 GLU B N 1
ATOM 1829 C CA . GLU B 1 76 ? -8.32 -6.77 3.639 1 97 76 GLU B CA 1
ATOM 1830 C C . GLU B 1 76 ? -8.922 -6.641 5.035 1 97 76 GLU B C 1
ATOM 1832 O O . GLU B 1 76 ? -10.141 -6.637 5.191 1 97 76 GLU B O 1
ATOM 1837 N N . ARG B 1 77 ? -7.969 -6.73 5.941 1 89.94 77 ARG B N 1
ATOM 1838 C CA . ARG B 1 77 ? -8.328 -6.492 7.336 1 89.94 77 ARG B CA 1
ATOM 1839 C C . ARG B 1 77 ? -7.574 -5.293 7.898 1 89.94 77 ARG B C 1
ATOM 1841 O O . ARG B 1 77 ? -6.406 -5.074 7.57 1 89.94 77 ARG B O 1
ATOM 1848 N N . GLY B 1 78 ? -8.32 -4.297 8.312 1 84.81 78 GLY B N 1
ATOM 1849 C CA . GLY B 1 78 ? -7.637 -3.115 8.82 1 84.81 78 GLY B CA 1
ATOM 1850 C C . GLY B 1 78 ? -8.281 -2.555 10.078 1 84.81 78 GLY B C 1
ATOM 1851 O O . GLY B 1 78 ? -9.305 -3.057 10.539 1 84.81 78 GLY B O 1
ATOM 1852 N N . LEU B 1 79 ? -7.598 -1.518 10.586 1 88.69 79 LEU B N 1
ATOM 1853 C CA . LEU B 1 79 ? -8.008 -0.83 11.812 1 88.69 79 LEU B CA 1
ATOM 1854 C C . LEU B 1 79 ? -9.242 0.027 11.562 1 88.69 79 LEU B C 1
ATOM 1856 O O . LEU B 1 79 ? -10.062 0.216 12.461 1 88.69 79 LEU B O 1
ATOM 1860 N N . TYR B 1 80 ? -9.414 0.482 10.336 1 95.44 80 TYR B N 1
ATOM 1861 C CA . TYR B 1 80 ? -10.422 1.484 10.016 1 95.44 80 TYR B CA 1
ATOM 1862 C C . TYR B 1 80 ? -11.617 0.85 9.32 1 95.44 80 TYR B C 1
ATOM 1864 O O . TYR B 1 80 ? -11.461 -0.079 8.523 1 95.44 80 TYR B O 1
ATOM 1872 N N . GLU B 1 81 ? -12.766 1.438 9.609 1 95.56 81 GLU B N 1
ATOM 1873 C CA . GLU B 1 81 ? -13.961 1.092 8.852 1 95.56 81 GLU B CA 1
ATOM 1874 C C . GLU B 1 81 ? -13.883 1.635 7.422 1 95.56 81 GLU B C 1
ATOM 1876 O O . GLU B 1 81 ? -13.43 2.76 7.207 1 95.56 81 GLU B O 1
ATOM 1881 N N . GLN B 1 82 ? -14.344 0.816 6.516 1 96.31 82 GLN B N 1
ATOM 1882 C CA . GLN B 1 82 ? -14.414 1.165 5.102 1 96.31 82 GLN B CA 1
ATOM 1883 C C . GLN B 1 82 ? -15.836 1.019 4.566 1 96.31 82 GLN B C 1
ATOM 1885 O O . GLN B 1 82 ? -16.672 0.371 5.191 1 96.31 82 GLN B O 1
ATOM 1890 N N . ASP B 1 83 ? -16.078 1.653 3.41 1 95.75 83 ASP B N 1
ATOM 1891 C CA . ASP B 1 83 ? -17.422 1.593 2.854 1 95.75 83 ASP B CA 1
ATOM 1892 C C . ASP B 1 83 ? -17.594 0.359 1.972 1 95.75 83 ASP B C 1
ATOM 1894 O O . ASP B 1 83 ? -18.703 0.065 1.52 1 95.75 83 ASP B O 1
ATOM 1898 N N . VAL B 1 84 ? -16.531 -0.371 1.714 1 95.5 84 VAL B N 1
ATOM 1899 C CA . VAL B 1 84 ? -16.609 -1.594 0.921 1 95.5 84 VAL B CA 1
ATOM 1900 C C . VAL B 1 84 ? -15.641 -2.633 1.479 1 95.5 84 VAL B C 1
ATOM 1902 O O . VAL B 1 84 ? -14.594 -2.281 2.031 1 95.5 84 VAL B O 1
ATOM 1905 N N . ARG B 1 85 ? -16.047 -3.904 1.38 1 96.44 85 ARG B N 1
ATOM 1906 C CA . ARG B 1 85 ? -15.133 -4.996 1.711 1 96.44 85 ARG B CA 1
ATOM 1907 C C . ARG B 1 85 ? -14.203 -5.305 0.543 1 96.44 85 ARG B C 1
ATOM 1909 O O . ARG B 1 85 ? -14.656 -5.688 -0.536 1 96.44 85 ARG B O 1
ATOM 1916 N N . ARG B 1 86 ? -12.922 -5.195 0.828 1 97.31 86 ARG B N 1
ATOM 1917 C CA . ARG B 1 86 ? -11.938 -5.32 -0.242 1 97.31 86 ARG B CA 1
ATOM 1918 C C . ARG B 1 86 ? -11.172 -6.633 -0.132 1 97.31 86 ARG B C 1
ATOM 1920 O O . ARG B 1 86 ? -10.797 -7.051 0.967 1 97.31 86 ARG B O 1
ATOM 1927 N N . GLY B 1 87 ? -11.016 -7.273 -1.256 1 98.44 87 GLY B N 1
ATOM 1928 C CA . GLY B 1 87 ? -10.016 -8.32 -1.405 1 98.44 87 GLY B CA 1
ATOM 1929 C C . GLY B 1 87 ? -8.711 -7.82 -1.985 1 98.44 87 GLY B C 1
ATOM 1930 O O . GLY B 1 87 ? -8.703 -6.922 -2.828 1 98.44 87 GLY B O 1
ATOM 1931 N N . ILE B 1 88 ? -7.648 -8.414 -1.532 1 98.69 88 ILE B N 1
ATOM 1932 C CA . ILE B 1 88 ? -6.316 -8.031 -1.989 1 98.69 88 ILE B CA 1
ATOM 1933 C C . ILE B 1 88 ? -5.645 -9.219 -2.672 1 98.69 88 ILE B C 1
ATOM 1935 O O . ILE B 1 88 ? -5.59 -10.32 -2.111 1 98.69 88 ILE B O 1
ATOM 1939 N N . VAL B 1 89 ? -5.246 -9.008 -3.875 1 98.69 89 VAL B N 1
ATOM 1940 C CA . VAL B 1 89 ? -4.324 -9.922 -4.535 1 98.69 89 VAL B CA 1
ATOM 1941 C C . VAL B 1 89 ? -2.895 -9.406 -4.402 1 98.69 89 VAL B C 1
ATOM 1943 O O . VAL B 1 89 ? -2.566 -8.336 -4.93 1 98.69 89 VAL B O 1
ATOM 1946 N N . GLU B 1 90 ? -2.041 -10.117 -3.75 1 97.12 90 GLU B N 1
ATOM 1947 C CA . GLU B 1 90 ? -0.702 -9.656 -3.395 1 97.12 90 GLU B CA 1
ATOM 1948 C C . GLU B 1 90 ? 0.313 -10.031 -4.473 1 97.12 90 GLU B C 1
ATOM 1950 O O . GLU B 1 90 ? 1.204 -9.234 -4.789 1 97.12 90 GLU B O 1
ATOM 1955 N N . ASN B 1 91 ? 0.272 -11.203 -4.887 1 96.69 91 ASN B N 1
ATOM 1956 C CA . ASN B 1 91 ? 1.21 -11.75 -5.863 1 96.69 91 ASN B CA 1
ATOM 1957 C C . ASN B 1 91 ? 0.506 -12.648 -6.879 1 96.69 91 ASN B C 1
ATOM 1959 O O . ASN B 1 91 ? -0.394 -13.414 -6.52 1 96.69 91 ASN B O 1
ATOM 1963 N N . VAL B 1 92 ? 0.851 -12.469 -8.078 1 97.81 92 VAL B N 1
ATOM 1964 C CA . VAL B 1 92 ? 0.549 -13.375 -9.18 1 97.81 92 VAL B CA 1
ATOM 1965 C C . VAL B 1 92 ? 1.816 -13.648 -9.984 1 97.81 92 VAL B C 1
ATOM 1967 O O . VAL B 1 92 ? 2.457 -12.727 -10.477 1 97.81 92 VAL B O 1
ATOM 1970 N N . PHE B 1 93 ? 2.123 -14.914 -10.07 1 98.25 93 PHE B N 1
ATOM 1971 C CA . PHE B 1 93 ? 3.371 -15.234 -10.758 1 98.25 93 PHE B CA 1
ATOM 1972 C C . PHE B 1 93 ? 3.205 -16.484 -11.625 1 98.25 93 PHE B C 1
ATOM 1974 O O . PHE B 1 93 ? 2.588 -17.453 -11.203 1 98.25 93 PHE B O 1
ATOM 1981 N N . VAL B 1 94 ? 3.654 -16.359 -12.82 1 98.06 94 VAL B N 1
ATOM 1982 C CA . VAL B 1 94 ? 3.811 -17.469 -13.758 1 98.06 94 VAL B CA 1
ATOM 1983 C C . VAL B 1 94 ? 5.25 -17.516 -14.266 1 98.06 94 VAL B C 1
ATOM 1985 O O . VAL B 1 94 ? 5.828 -16.469 -14.609 1 98.06 94 VAL B O 1
ATOM 1988 N N . VAL B 1 95 ? 5.816 -18.688 -14.281 1 97.19 95 VAL B N 1
ATOM 1989 C CA . VAL B 1 95 ? 7.18 -18.828 -14.781 1 97.19 95 VAL B CA 1
ATOM 1990 C C . VAL B 1 95 ? 7.266 -18.266 -16.203 1 97.19 95 VAL B C 1
ATOM 1992 O O . VAL B 1 95 ? 6.336 -18.422 -17 1 97.19 95 VAL B O 1
ATOM 1995 N N . PRO B 1 96 ? 8.367 -17.656 -16.516 1 95.94 96 PRO B N 1
ATOM 1996 C CA . PRO B 1 96 ? 8.492 -16.906 -17.766 1 95.94 96 PRO B CA 1
ATOM 1997 C C . PRO B 1 96 ? 8.188 -17.75 -18.984 1 95.94 96 PRO B C 1
ATOM 1999 O O . PRO B 1 96 ? 7.5 -17.312 -19.906 1 95.94 96 PRO B O 1
ATOM 2002 N N . ASP B 1 97 ? 8.594 -18.953 -18.984 1 93.75 97 ASP B N 1
ATOM 2003 C CA . ASP B 1 97 ? 8.484 -19.797 -20.172 1 93.75 97 ASP B CA 1
ATOM 2004 C C . ASP B 1 97 ? 7.047 -20.266 -20.391 1 93.75 97 ASP B C 1
ATOM 2006 O O . ASP B 1 97 ? 6.727 -20.844 -21.422 1 93.75 97 ASP B O 1
ATOM 2010 N N . ARG B 1 98 ? 6.184 -19.953 -19.453 1 95.38 98 ARG B N 1
ATOM 2011 C CA . ARG B 1 98 ? 4.801 -20.422 -19.578 1 95.38 98 ARG B CA 1
ATOM 2012 C C . ARG B 1 98 ? 3.836 -19.234 -19.641 1 95.38 98 ARG B C 1
ATOM 2014 O O . ARG B 1 98 ? 2.621 -19.422 -19.547 1 95.38 98 ARG B O 1
ATOM 2021 N N . ARG B 1 99 ? 4.332 -18.047 -19.734 1 94.81 99 ARG B N 1
ATOM 2022 C CA . ARG B 1 99 ? 3.498 -16.859 -19.844 1 94.81 99 ARG B CA 1
ATOM 2023 C C . ARG B 1 99 ? 2.838 -16.766 -21.203 1 94.81 99 ARG B C 1
ATOM 2025 O O . ARG B 1 99 ? 3.34 -17.328 -22.188 1 94.81 99 ARG B O 1
ATOM 2032 N N . GLY B 1 100 ? 1.727 -16.125 -21.234 1 93.75 100 GLY B N 1
ATOM 2033 C CA . GLY B 1 100 ? 0.99 -15.992 -22.484 1 93.75 100 GLY B CA 1
ATOM 2034 C C . GLY B 1 100 ? 0.089 -17.172 -22.781 1 93.75 100 GLY B C 1
ATOM 2035 O O . GLY B 1 100 ? -0.528 -17.25 -23.844 1 93.75 100 GLY B O 1
ATOM 2036 N N . GLU B 1 101 ? -0.013 -18.078 -21.844 1 95.31 101 GLU B N 1
ATOM 2037 C CA . GLU B 1 101 ? -0.794 -19.297 -22.047 1 95.31 101 GLU B CA 1
ATOM 2038 C C . GLU B 1 101 ? -2.102 -19.25 -21.266 1 95.31 101 GLU B C 1
ATOM 2040 O O . GLU B 1 101 ? -2.795 -20.266 -21.141 1 95.31 101 GLU B O 1
ATOM 2045 N N . GLY B 1 102 ? -2.389 -18.188 -20.641 1 96.19 102 GLY B N 1
ATOM 2046 C CA . GLY B 1 102 ? -3.637 -18.031 -19.906 1 96.19 102 GLY B CA 1
ATOM 2047 C C . GLY B 1 102 ? -3.545 -18.5 -18.469 1 96.19 102 GLY B C 1
ATOM 2048 O O . GLY B 1 102 ? -4.527 -18.438 -17.719 1 96.19 102 GLY B O 1
ATOM 2049 N N . ILE B 1 103 ? -2.438 -18.922 -18 1 97.31 103 ILE B N 1
ATOM 2050 C CA . ILE B 1 103 ? -2.258 -19.453 -16.656 1 97.31 103 ILE B CA 1
ATOM 2051 C C . ILE B 1 103 ? -2.488 -18.344 -15.633 1 97.31 103 ILE B C 1
ATOM 2053 O O . ILE B 1 103 ? -3.164 -18.562 -14.617 1 97.31 103 ILE B O 1
ATOM 2057 N N . GLY B 1 104 ? -1.947 -17.172 -15.914 1 97.62 104 GLY B N 1
ATOM 2058 C CA . GLY B 1 104 ? -2.166 -16.047 -15.023 1 97.62 104 GLY B CA 1
ATOM 2059 C C . GLY B 1 104 ? -3.633 -15.703 -14.852 1 97.62 104 GLY B C 1
ATOM 2060 O O . GLY B 1 104 ? -4.082 -15.43 -13.734 1 97.62 104 GLY B O 1
ATOM 2061 N N . SER B 1 105 ? -4.305 -15.758 -15.938 1 97.69 105 SER B N 1
ATOM 2062 C CA . SER B 1 105 ? -5.734 -15.469 -15.898 1 97.69 105 SER B CA 1
ATOM 2063 C C . SER B 1 105 ? -6.48 -16.484 -15.047 1 97.69 105 SER B C 1
ATOM 2065 O O . SER B 1 105 ? -7.352 -16.125 -14.25 1 97.69 105 SER B O 1
ATOM 2067 N N . ARG B 1 106 ? -6.164 -17.703 -15.188 1 98 106 ARG B N 1
ATOM 2068 C CA . ARG B 1 106 ? -6.82 -18.734 -14.398 1 98 106 ARG B CA 1
ATOM 2069 C C . ARG B 1 106 ? -6.516 -18.578 -12.914 1 98 106 ARG B C 1
ATOM 2071 O O . ARG B 1 106 ? -7.391 -18.797 -12.07 1 98 106 ARG B O 1
ATOM 2078 N N . LEU B 1 107 ? -5.285 -18.25 -12.602 1 98.56 107 LEU B N 1
ATOM 2079 C CA . LEU B 1 107 ? -4.902 -18 -11.219 1 98.56 107 LEU B CA 1
ATOM 2080 C C . LEU B 1 107 ? -5.68 -16.828 -10.641 1 98.56 107 LEU B C 1
ATOM 2082 O O . LEU B 1 107 ? -6.223 -16.906 -9.539 1 98.56 107 LEU B O 1
ATOM 2086 N N . LEU B 1 108 ? -5.734 -15.75 -11.398 1 98.44 108 LEU B N 1
ATOM 2087 C CA . LEU B 1 108 ? -6.441 -14.562 -10.945 1 98.44 108 LEU B CA 1
ATOM 2088 C C . LEU B 1 108 ? -7.934 -14.836 -10.805 1 98.44 108 LEU B C 1
ATOM 2090 O O . LEU B 1 108 ? -8.562 -14.383 -9.852 1 98.44 108 LEU B O 1
ATOM 2094 N N . ASP B 1 109 ? -8.492 -15.602 -11.734 1 98.12 109 ASP B N 1
ATOM 2095 C CA . ASP B 1 109 ? -9.898 -15.984 -11.641 1 98.12 109 ASP B CA 1
ATOM 2096 C C . ASP B 1 109 ? -10.172 -16.75 -10.352 1 98.12 109 ASP B C 1
ATOM 2098 O O . ASP B 1 109 ? -11.188 -16.531 -9.688 1 98.12 109 ASP B O 1
ATOM 2102 N N . PHE B 1 110 ? -9.328 -17.641 -10.055 1 98.31 110 PHE B N 1
ATOM 2103 C CA . PHE B 1 110 ? -9.453 -18.406 -8.82 1 98.31 110 PHE B CA 1
ATOM 2104 C C . PHE B 1 110 ? -9.469 -17.484 -7.609 1 98.31 110 PHE B C 1
ATOM 2106 O O . PHE B 1 110 ? -10.352 -17.578 -6.754 1 98.31 110 PHE B O 1
ATOM 2113 N N . ALA B 1 111 ? -8.492 -16.594 -7.527 1 98.62 111 ALA B N 1
ATOM 2114 C CA . ALA B 1 111 ? -8.391 -15.656 -6.414 1 98.62 111 ALA B CA 1
ATOM 2115 C C . ALA B 1 111 ? -9.641 -14.789 -6.301 1 98.62 111 ALA B C 1
ATOM 2117 O O . ALA B 1 111 ? -10.18 -14.609 -5.207 1 98.62 111 ALA B O 1
ATOM 2118 N N . GLU B 1 112 ? -10.102 -14.266 -7.434 1 98.38 112 GLU B N 1
ATOM 2119 C CA . GLU B 1 112 ? -11.289 -13.414 -7.457 1 98.38 112 GLU B CA 1
ATOM 2120 C C . GLU B 1 112 ? -12.523 -14.18 -6.969 1 98.38 112 GLU B C 1
ATOM 2122 O O . GLU B 1 112 ? -13.336 -13.633 -6.215 1 98.38 112 GLU B O 1
ATOM 2127 N N . SER B 1 113 ? -12.648 -15.391 -7.43 1 98 113 SER B N 1
ATOM 2128 C CA . SER B 1 113 ? -13.773 -16.219 -7.008 1 98 113 SER B CA 1
ATOM 2129 C C . SER B 1 113 ? -13.742 -16.469 -5.504 1 98 113 SER B C 1
ATOM 2131 O O . SER B 1 113 ? -14.766 -16.344 -4.828 1 98 113 SER B O 1
ATOM 2133 N N . GLU B 1 114 ? -12.602 -16.828 -4.992 1 98.19 114 GLU B N 1
ATOM 2134 C CA . GLU B 1 114 ? -12.438 -17.047 -3.559 1 98.19 114 GLU B CA 1
ATOM 2135 C C . GLU B 1 114 ? -12.766 -15.797 -2.76 1 98.19 114 GLU B C 1
ATOM 2137 O O . GLU B 1 114 ? -13.414 -15.867 -1.714 1 98.19 114 GLU B O 1
ATOM 2142 N N . LEU B 1 115 ? -12.312 -14.672 -3.24 1 98.38 115 LEU B N 1
ATOM 2143 C CA . LEU B 1 115 ? -12.547 -13.406 -2.557 1 98.38 115 LEU B CA 1
ATOM 2144 C C . LEU B 1 115 ? -14.023 -13.023 -2.604 1 98.38 115 LEU B C 1
ATOM 2146 O O . LEU B 1 115 ? -14.562 -12.508 -1.625 1 98.38 115 LEU B O 1
ATOM 2150 N N . ALA B 1 116 ? -14.641 -13.312 -3.732 1 97.94 116 ALA B N 1
ATOM 2151 C CA . ALA B 1 116 ? -16.078 -13.094 -3.84 1 97.94 116 ALA B CA 1
ATOM 2152 C C . ALA B 1 116 ? -16.844 -13.953 -2.834 1 97.94 116 ALA B C 1
ATOM 2154 O O . ALA B 1 116 ? -17.766 -13.469 -2.17 1 97.94 116 ALA B O 1
ATOM 2155 N N . ASP B 1 117 ? -16.438 -15.156 -2.713 1 97.44 117 ASP B N 1
ATOM 2156 C CA . ASP B 1 117 ? -17.047 -16.078 -1.767 1 97.44 117 ASP B CA 1
ATOM 2157 C C . ASP B 1 117 ? -16.891 -15.586 -0.331 1 97.44 117 ASP B C 1
ATOM 2159 O O . ASP B 1 117 ? -17.672 -15.961 0.549 1 97.44 117 ASP B O 1
ATOM 2163 N N . ARG B 1 118 ? -15.914 -14.766 -0.172 1 97.31 118 ARG B N 1
ATOM 2164 C CA . ARG B 1 118 ? -15.664 -14.18 1.142 1 97.31 118 ARG B CA 1
ATOM 2165 C C . ARG B 1 118 ? -16.266 -12.781 1.24 1 97.31 118 ARG B C 1
ATOM 2167 O O . ARG B 1 118 ? -15.852 -11.984 2.084 1 97.31 118 ARG B O 1
ATOM 2174 N N . ASN B 1 119 ? -17.062 -12.422 0.312 1 96.44 119 ASN B N 1
ATOM 2175 C CA . ASN B 1 119 ? -17.922 -11.25 0.308 1 96.44 119 ASN B CA 1
ATOM 2176 C C . ASN B 1 119 ? -17.141 -9.984 -0.021 1 96.44 119 ASN B C 1
ATOM 2178 O O . ASN B 1 119 ? -17.531 -8.883 0.384 1 96.44 119 ASN B O 1
ATOM 2182 N N . ALA B 1 120 ? -15.984 -10.133 -0.589 1 97.69 120 ALA B N 1
ATOM 2183 C CA . ALA B 1 120 ? -15.336 -8.938 -1.143 1 97.69 120 ALA B CA 1
ATOM 2184 C C . ALA B 1 120 ? -16.141 -8.367 -2.305 1 97.69 120 ALA B C 1
ATOM 2186 O O . ALA B 1 120 ? -16.672 -9.117 -3.135 1 97.69 120 ALA B O 1
ATOM 2187 N N . ALA B 1 121 ? -16.25 -7.043 -2.285 1 97.38 121 ALA B N 1
ATOM 2188 C CA . ALA B 1 121 ? -16.969 -6.375 -3.363 1 97.38 121 ALA B CA 1
ATOM 2189 C C . ALA B 1 121 ? -16 -5.84 -4.422 1 97.38 121 ALA B C 1
ATOM 2191 O O . ALA B 1 121 ? -16.406 -5.609 -5.566 1 97.38 121 ALA B O 1
ATOM 2192 N N . VAL B 1 122 ? -14.836 -5.566 -3.953 1 97.88 122 VAL B N 1
ATOM 2193 C CA . VAL B 1 122 ? -13.773 -5.039 -4.801 1 97.88 122 VAL B CA 1
ATOM 2194 C C . VAL B 1 122 ? -12.492 -5.832 -4.578 1 97.88 122 VAL B C 1
ATOM 2196 O O . VAL B 1 122 ? -12.242 -6.32 -3.473 1 97.88 122 VAL B O 1
ATOM 2199 N N . VAL B 1 123 ? -11.75 -6.043 -5.641 1 98.62 123 VAL B N 1
ATOM 2200 C CA . VAL B 1 123 ? -10.414 -6.629 -5.547 1 98.62 123 VAL B CA 1
ATOM 2201 C C . VAL B 1 123 ? -9.367 -5.59 -5.938 1 98.62 123 VAL B C 1
ATOM 2203 O O . VAL B 1 123 ? -9.531 -4.879 -6.934 1 98.62 123 VAL B O 1
ATOM 2206 N N . ALA B 1 124 ? -8.391 -5.488 -5.109 1 98.5 124 ALA B N 1
ATOM 2207 C CA . ALA B 1 124 ? -7.285 -4.574 -5.375 1 98.5 124 ALA B CA 1
ATOM 2208 C C . ALA B 1 124 ? -5.965 -5.332 -5.5 1 98.5 124 ALA B C 1
ATOM 2210 O O . ALA B 1 124 ? -5.805 -6.41 -4.926 1 98.5 124 ALA B O 1
ATOM 2211 N N . LEU B 1 125 ? -5.062 -4.781 -6.23 1 98.56 125 LEU B N 1
ATOM 2212 C CA . LEU B 1 125 ? -3.699 -5.281 -6.367 1 98.56 125 LEU B CA 1
ATOM 2213 C C . LEU B 1 125 ? -2.727 -4.141 -6.645 1 98.56 125 LEU B C 1
ATOM 2215 O O . LEU B 1 125 ? -3.145 -3.016 -6.926 1 98.56 125 LEU B O 1
ATOM 2219 N N . SER B 1 126 ? -1.464 -4.43 -6.484 1 97.81 126 SER B N 1
ATOM 2220 C CA . SER B 1 126 ? -0.411 -3.441 -6.703 1 97.81 126 SER B CA 1
ATOM 2221 C C . SER B 1 126 ? 0.599 -3.932 -7.738 1 97.81 126 SER B C 1
ATOM 2223 O O . SER B 1 126 ? 1.017 -5.094 -7.703 1 97.81 126 SER B O 1
ATOM 2225 N N . VAL B 1 127 ? 0.937 -3.102 -8.656 1 97.06 127 VAL B N 1
ATOM 2226 C CA . VAL B 1 127 ? 1.883 -3.408 -9.727 1 97.06 127 VAL B CA 1
ATOM 2227 C C . VAL B 1 127 ? 2.967 -2.336 -9.781 1 97.06 127 VAL B C 1
ATOM 2229 O O . VAL B 1 127 ? 2.693 -1.154 -9.547 1 97.06 127 VAL B O 1
ATOM 2232 N N . LEU B 1 128 ? 4.18 -2.75 -10.055 1 96.69 128 LEU B N 1
ATOM 2233 C CA . LEU B 1 128 ? 5.246 -1.774 -10.242 1 96.69 128 LEU B CA 1
ATOM 2234 C C . LEU B 1 128 ? 4.949 -0.869 -11.438 1 96.69 128 LEU B C 1
ATOM 2236 O O . LEU B 1 128 ? 4.559 -1.348 -12.5 1 96.69 128 LEU B O 1
ATOM 2240 N N . ALA B 1 129 ? 5.168 0.429 -11.203 1 94.56 129 ALA B N 1
ATOM 2241 C CA . ALA B 1 129 ? 4.785 1.429 -12.195 1 94.56 129 ALA B CA 1
ATOM 2242 C C . ALA B 1 129 ? 5.512 1.192 -13.523 1 94.56 129 ALA B C 1
ATOM 2244 O O . ALA B 1 129 ? 4.961 1.45 -14.594 1 94.56 129 ALA B O 1
ATOM 2245 N N . ASP B 1 130 ? 6.672 0.635 -13.461 1 93.88 130 ASP B N 1
ATOM 2246 C CA . ASP B 1 130 ? 7.496 0.464 -14.656 1 93.88 130 ASP B CA 1
ATOM 2247 C C . ASP B 1 130 ? 7.172 -0.846 -15.367 1 93.88 130 ASP B C 1
ATOM 2249 O O . ASP B 1 130 ? 7.699 -1.119 -16.453 1 93.88 130 ASP B O 1
ATOM 2253 N N . ASN B 1 131 ? 6.324 -1.657 -14.773 1 94.62 131 ASN B N 1
ATOM 2254 C CA . ASN B 1 131 ? 5.902 -2.904 -15.406 1 94.62 131 ASN B CA 1
ATOM 2255 C C . ASN B 1 131 ? 4.703 -2.691 -16.312 1 94.62 131 ASN B C 1
ATOM 2257 O O . ASN B 1 131 ? 3.586 -3.102 -15.992 1 94.62 131 ASN B O 1
ATOM 2261 N N . GLU B 1 132 ? 4.961 -2.18 -17.438 1 94.75 132 GLU B N 1
ATOM 2262 C CA . GLU B 1 132 ? 3.912 -1.787 -18.375 1 94.75 132 GLU B CA 1
ATOM 2263 C C . GLU B 1 132 ? 3.076 -2.99 -18.812 1 94.75 132 GLU B C 1
ATOM 2265 O O . GLU B 1 132 ? 1.854 -2.891 -18.938 1 94.75 132 GLU B O 1
ATOM 2270 N N . ALA B 1 133 ? 3.746 -4.086 -19.031 1 93.62 133 ALA B N 1
ATOM 2271 C CA . ALA B 1 133 ? 3.049 -5.285 -19.484 1 93.62 133 ALA B CA 1
ATOM 2272 C C . ALA B 1 133 ? 2.008 -5.734 -18.469 1 93.62 133 ALA B C 1
ATOM 2274 O O . ALA B 1 133 ? 0.87 -6.047 -18.828 1 93.62 133 ALA B O 1
ATOM 2275 N N . ALA B 1 134 ? 2.387 -5.766 -17.203 1 95 134 ALA B N 1
ATOM 2276 C CA . ALA B 1 134 ? 1.459 -6.164 -16.141 1 95 134 ALA B CA 1
ATOM 2277 C C . ALA B 1 134 ? 0.311 -5.168 -16.016 1 95 134 ALA B C 1
ATOM 2279 O O . ALA B 1 134 ? -0.852 -5.562 -15.906 1 95 134 ALA B O 1
ATOM 2280 N N . ARG B 1 135 ? 0.62 -3.865 -16.078 1 96.56 135 ARG B N 1
ATOM 2281 C CA . ARG B 1 135 ? -0.399 -2.826 -15.969 1 96.56 135 ARG B CA 1
ATOM 2282 C C . ARG B 1 135 ? -1.44 -2.967 -17.078 1 96.56 135 ARG B C 1
ATOM 2284 O O . ARG B 1 135 ? -2.643 -2.875 -16.812 1 96.56 135 ARG B O 1
ATOM 2291 N N . GLU B 1 136 ? -0.974 -3.182 -18.25 1 96.5 136 GLU B N 1
ATOM 2292 C CA . GLU B 1 136 ? -1.871 -3.342 -19.391 1 96.5 136 GLU B CA 1
ATOM 2293 C C . GLU B 1 136 ? -2.717 -4.605 -19.25 1 96.5 136 GLU B C 1
ATOM 2295 O O . GLU B 1 136 ? -3.912 -4.594 -19.547 1 96.5 136 GLU B O 1
ATOM 2300 N N . TRP B 1 137 ? -2.072 -5.633 -18.844 1 97 137 TRP B N 1
ATOM 2301 C CA . TRP B 1 137 ? -2.785 -6.891 -18.641 1 97 137 TRP B CA 1
ATOM 2302 C C . TRP B 1 137 ? -3.934 -6.719 -17.656 1 97 137 TRP B C 1
ATOM 2304 O O . TRP B 1 137 ? -5.055 -7.164 -17.922 1 97 137 TRP B O 1
ATOM 2314 N N . TYR B 1 138 ? -3.693 -6.074 -16.531 1 97.62 138 TYR B N 1
ATOM 2315 C CA . TYR B 1 138 ? -4.727 -5.879 -15.523 1 97.62 138 TYR B CA 1
ATOM 2316 C C . TYR B 1 138 ? -5.809 -4.93 -16.031 1 97.62 138 TYR B C 1
ATOM 2318 O O . TYR B 1 138 ? -6.992 -5.113 -15.727 1 97.62 138 TYR B O 1
ATOM 2326 N N . ARG B 1 139 ? -5.359 -3.92 -16.766 1 97.38 139 ARG B N 1
ATOM 2327 C CA . ARG B 1 139 ? -6.336 -3.016 -17.359 1 97.38 139 ARG B CA 1
ATOM 2328 C C . ARG B 1 139 ? -7.297 -3.775 -18.266 1 97.38 139 ARG B C 1
ATOM 2330 O O . ARG B 1 139 ? -8.508 -3.543 -18.234 1 97.38 139 ARG B O 1
ATOM 2337 N N . GLU B 1 140 ? -6.773 -4.652 -19.047 1 96.69 140 GLU B N 1
ATOM 2338 C CA . GLU B 1 140 ? -7.582 -5.461 -19.953 1 96.69 140 GLU B CA 1
ATOM 2339 C C . GLU B 1 140 ? -8.555 -6.348 -19.188 1 96.69 140 GLU B C 1
ATOM 2341 O O . GLU B 1 140 ? -9.609 -6.715 -19.703 1 96.69 140 GLU B O 1
ATOM 2346 N N . ARG B 1 141 ? -8.242 -6.629 -18 1 96.44 141 ARG B N 1
ATOM 2347 C CA . ARG B 1 141 ? -9.078 -7.488 -17.172 1 96.44 141 ARG B CA 1
ATOM 2348 C C . ARG B 1 141 ? -10.078 -6.668 -16.359 1 96.44 141 ARG B C 1
ATOM 2350 O O . ARG B 1 141 ? -10.766 -7.199 -15.492 1 96.44 141 ARG B O 1
ATOM 2357 N N . GLY B 1 142 ? -10.07 -5.367 -16.562 1 97.38 142 GLY B N 1
ATOM 2358 C CA . GLY B 1 142 ? -11.102 -4.531 -15.984 1 97.38 142 GLY B CA 1
ATOM 2359 C C . GLY B 1 142 ? -10.648 -3.809 -14.727 1 97.38 142 GLY B C 1
ATOM 2360 O O . GLY B 1 142 ? -11.453 -3.176 -14.039 1 97.38 142 GLY B O 1
ATOM 2361 N N . TYR B 1 143 ? -9.359 -3.887 -14.43 1 98.25 143 TYR B N 1
ATOM 2362 C CA . TYR B 1 143 ? -8.836 -3.135 -13.289 1 98.25 143 TYR B CA 1
ATOM 2363 C C . TYR B 1 143 ? -8.562 -1.687 -13.68 1 98.25 143 TYR B C 1
ATOM 2365 O O . TYR B 1 143 ? -8.117 -1.409 -14.797 1 98.25 143 TYR B O 1
ATOM 2373 N N . HIS B 1 144 ? -8.773 -0.803 -12.688 1 97.38 144 HIS B N 1
ATOM 2374 C CA . HIS B 1 144 ? -8.531 0.621 -12.898 1 97.38 144 HIS B CA 1
ATOM 2375 C C . HIS B 1 144 ? -7.656 1.203 -11.797 1 97.38 144 HIS B C 1
ATOM 2377 O O . HIS B 1 144 ? -7.723 0.761 -10.648 1 97.38 144 HIS B O 1
ATOM 2383 N N . PRO B 1 145 ? -6.934 2.238 -12.156 1 97.5 145 PRO B N 1
ATOM 2384 C CA . PRO B 1 145 ? -6.066 2.842 -11.141 1 97.5 145 PRO B CA 1
ATOM 2385 C C . PRO B 1 145 ? -6.852 3.381 -9.945 1 97.5 145 PRO B C 1
ATOM 2387 O O . PRO B 1 145 ? -7.906 3.992 -10.117 1 97.5 145 PRO B O 1
ATOM 2390 N N . HIS B 1 146 ? -6.32 3.115 -8.773 1 98 146 HIS B N 1
ATOM 2391 C CA . HIS B 1 146 ? -6.957 3.592 -7.551 1 98 146 HIS B CA 1
ATOM 2392 C C . HIS B 1 146 ? -6.008 4.477 -6.746 1 98 146 HIS B C 1
ATOM 2394 O O . HIS B 1 146 ? -6.383 5.574 -6.328 1 98 146 HIS B O 1
ATOM 2400 N N . ARG B 1 147 ? -4.812 4.039 -6.555 1 97.94 147 ARG B N 1
ATOM 2401 C CA . ARG B 1 147 ? -3.793 4.789 -5.824 1 97.94 147 ARG B CA 1
ATOM 2402 C C . ARG B 1 147 ? -2.439 4.695 -6.52 1 97.94 147 ARG B C 1
ATOM 2404 O O . ARG B 1 147 ? -2.125 3.676 -7.141 1 97.94 147 ARG B O 1
ATOM 2411 N N . LEU B 1 148 ? -1.69 5.699 -6.426 1 98.06 148 LEU B N 1
ATOM 2412 C CA . LEU B 1 148 ? -0.332 5.777 -6.953 1 98.06 148 LEU B CA 1
ATOM 2413 C C . LEU B 1 148 ? 0.672 6.02 -5.828 1 98.06 148 LEU B C 1
ATOM 2415 O O . LEU B 1 148 ? 0.568 7.008 -5.098 1 98.06 148 LEU B O 1
ATOM 2419 N N . THR B 1 149 ? 1.558 5.062 -5.621 1 98.44 149 THR B N 1
ATOM 2420 C CA . THR B 1 149 ? 2.686 5.277 -4.723 1 98.44 149 THR B CA 1
ATOM 2421 C C . THR B 1 149 ? 3.846 5.941 -5.461 1 98.44 149 THR B C 1
ATOM 2423 O O . THR B 1 149 ? 4.262 5.473 -6.52 1 98.44 149 THR B O 1
ATOM 2426 N N . MET B 1 150 ? 4.348 7.047 -4.887 1 98.5 150 MET B N 1
ATOM 2427 C CA . MET B 1 150 ? 5.469 7.789 -5.465 1 98.5 150 MET B CA 1
ATOM 2428 C C . MET B 1 150 ? 6.66 7.805 -4.512 1 98.5 150 MET B C 1
ATOM 2430 O O . MET B 1 150 ? 6.496 7.617 -3.305 1 98.5 150 MET B O 1
ATOM 2434 N N . GLU B 1 151 ? 7.84 7.973 -5.066 1 98.19 151 GLU B N 1
ATOM 2435 C CA . GLU B 1 151 ? 9.047 7.984 -4.25 1 98.19 151 GLU B CA 1
ATOM 2436 C C . GLU B 1 151 ? 10.016 9.07 -4.711 1 98.19 151 GLU B C 1
ATOM 2438 O O . GLU B 1 151 ? 9.953 9.523 -5.855 1 98.19 151 GLU B O 1
ATOM 2443 N N . ARG B 1 152 ? 10.773 9.484 -3.812 1 97.62 152 ARG B N 1
ATOM 2444 C CA . ARG B 1 152 ? 11.867 10.406 -4.078 1 97.62 152 ARG B CA 1
ATOM 2445 C C . ARG B 1 152 ? 13.078 10.086 -3.205 1 97.62 152 ARG B C 1
ATOM 2447 O O . ARG B 1 152 ? 12.93 9.773 -2.021 1 97.62 152 ARG B O 1
ATOM 2454 N N . SER B 1 153 ? 14.266 10.117 -3.797 1 96.81 153 SER B N 1
ATOM 2455 C CA . SER B 1 153 ? 15.492 9.961 -3.023 1 96.81 153 SER B CA 1
ATOM 2456 C C . SER B 1 153 ? 15.773 11.195 -2.178 1 96.81 153 SER B C 1
ATOM 2458 O O . SER B 1 153 ? 15.602 12.328 -2.641 1 96.81 153 SER B O 1
ATOM 2460 N N . ILE B 1 154 ? 16.031 10.977 -0.944 1 91.75 154 ILE B N 1
ATOM 2461 C CA . ILE B 1 154 ? 16.375 12.133 -0.112 1 91.75 154 ILE B CA 1
ATOM 2462 C C . ILE B 1 154 ? 17.812 12.008 0.387 1 91.75 154 ILE B C 1
ATOM 2464 O O . ILE B 1 154 ? 18.234 12.781 1.25 1 91.75 154 ILE B O 1
ATOM 2468 N N . ASP B 1 155 ? 18.719 11.641 -0.59 1 69.56 155 ASP B N 1
ATOM 2469 C CA . ASP B 1 155 ? 20.125 11.492 -0.244 1 69.56 155 ASP B CA 1
ATOM 2470 C C . ASP B 1 155 ? 20.547 12.508 0.813 1 69.56 155 ASP B C 1
ATOM 2472 O O . ASP B 1 155 ? 19.969 13.594 0.902 1 69.56 155 ASP B O 1
ATOM 2476 N N . GLU B 1 156 ? 21.297 12.188 1.944 1 54.09 156 GLU B N 1
ATOM 2477 C CA . GLU B 1 156 ? 22.047 13.055 2.85 1 54.09 156 GLU B CA 1
ATOM 2478 C C . GLU B 1 156 ? 22.641 14.25 2.107 1 54.09 156 GLU B C 1
ATOM 2480 O O . GLU B 1 156 ? 23.438 14.086 1.191 1 54.09 156 GLU B O 1
ATOM 2485 N N . THR B 1 157 ? 21.984 15.164 1.637 1 39.31 157 THR B N 1
ATOM 2486 C CA . THR B 1 157 ? 22.75 16.359 1.313 1 39.31 157 THR B CA 1
ATOM 2487 C C . THR B 1 157 ? 24.047 16.422 2.113 1 39.31 157 THR B C 1
ATOM 2489 O O . THR B 1 157 ? 24.156 15.781 3.166 1 39.31 157 THR B O 1
ATOM 2492 N N . GLU B 1 158 ? 24.797 17.719 1.702 1 34.03 158 GLU B N 1
ATOM 2493 C CA . GLU B 1 158 ? 25.812 18.766 1.606 1 34.03 158 GLU B CA 1
ATOM 2494 C C . GLU B 1 158 ? 26.078 19.406 2.967 1 34.03 158 GLU B C 1
ATOM 2496 O O . GLU B 1 158 ? 25.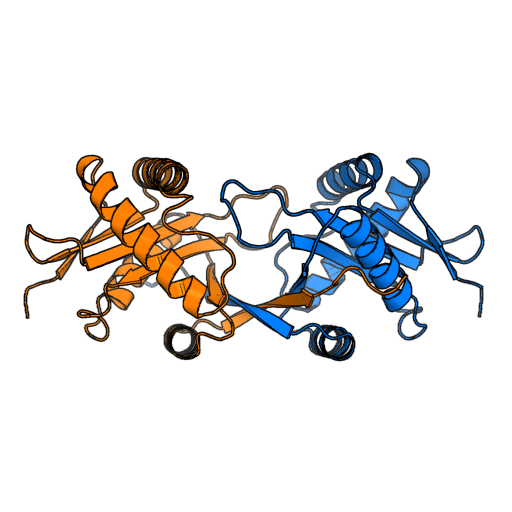266 20.203 3.445 1 34.03 158 GLU B O 1
ATOM 2501 N N . SER B 1 159 ? 26 18.844 4.031 1 27.97 159 SER B N 1
ATOM 2502 C CA . SER B 1 159 ? 27.016 19.703 4.629 1 27.97 159 SER B CA 1
ATOM 2503 C C . SER B 1 159 ? 28.156 19.969 3.654 1 27.97 159 SER B C 1
ATOM 2505 O O . SER B 1 159 ? 28.547 19.078 2.891 1 27.97 159 SER B O 1
#

Solvent-accessible surface area (backbone atoms only — not comparable to full-atom values): 17192 Å² total; per-residue (Å²): 130,80,60,68,48,73,42,72,68,57,82,85,42,45,66,61,50,36,54,51,49,32,51,46,35,49,56,40,36,76,46,68,48,49,54,46,24,78,88,23,43,69,58,48,35,55,51,51,49,51,29,56,74,64,69,21,39,36,32,30,23,40,68,93,61,57,75,46,31,38,29,36,36,48,69,68,79,71,94,63,56,54,81,62,45,39,16,36,43,72,46,78,45,56,44,76,94,56,58,94,69,54,56,63,56,53,43,51,50,49,50,51,51,54,32,39,77,68,60,22,40,30,38,33,35,66,43,46,52,73,37,55,69,61,53,51,53,42,41,75,72,59,32,40,80,46,32,35,30,29,33,29,75,48,62,84,76,78,123,129,81,61,67,47,75,42,72,68,57,83,85,43,44,66,60,50,36,53,50,48,32,52,45,34,48,56,39,35,76,48,70,48,50,56,46,25,78,89,23,45,69,59,48,36,54,51,50,50,52,28,55,75,65,70,20,38,37,32,30,23,39,68,92,60,57,74,45,32,39,30,36,37,46,68,69,78,71,90,63,56,52,81,64,47,38,16,35,44,73,46,76,44,54,44,78,92,57,58,94,67,56,56,62,56,54,43,50,50,50,49,52,52,54,32,38,74,67,61,22,42,30,39,32,37,65,42,46,53,73,37,54,68,60,53,50,54,42,40,74,72,59,33,39,79,46,32,34,30,29,32,30,74,49,61,83,76,77,122

Foldseek 3Di:
DFDKDKDQDDPVCLLQVLVQQLVQQVVVVVLPDDDHRPVCSVVSSVVSNVQSVVSQKMFIDGPVDHTFWMWGKDWDDDPDDDPFTEIEIEDTDGHPVCPPVCPSVVRVVVNVVVVVVVVGPYYDYDDRPSPVVVVVVVVVVPDDDDDDDDDDDPPPDDD/DFDKDKDQDDPVCLLQVLVQQLVQQVVVVVLPDDDHRPVCSVVSSVVSNVQSVVVQKMWIDGPVDHTFWMWGKDWDDDPDDDPFTEIEIEDTDGHPVCPPVCPSVVRVVVNVVVVVVVVGPYYDYDDRPRPVVVVVVVVVVPDDDDDDDDDDDPPPDDD

InterPro domains:
  IPR000182 GNAT domain [PF00583] (45-143)
  IPR000182 GNAT domain [PS51186] (19-159)
  IPR016181 Acyl-CoA N-acyltransferase [SSF55729] (1-148)
  IPR050832 Bacterial Acetyltransferase [PTHR43877] (1-153)

Secondary structure (DSSP, 8-state):
---EEEE---GGGHHHHHHHHHHHHHHHHTTT--B-SGGGHHHHHHHHHHHHHTT-EEEEEETTS-EEEEEEEEE---SS-BSS-EEEEEEEEE-GGGTTSSHHHHHHHHHHHHHHHTT-SEEEEEEETT-HHHHHHHHHTT-EEEEEEEEEE------/---EEEE---GGGHHHHHHHHHHHHHHHHTTT--B-SGGGHHHHHHHHHHHHHTT-EEEEEETTS-EEEEEEEEE---SS-BSS-EEEEEEEEE-GGGTTSSHHHHHHHHHHHHHHHTT-SEEEEEEETT-HHHHHHHHHTT-EEEEEEEEEE------

Organism: NCBI:txid1604004